Protein AF-A0A7R8ZSU5-F1 (afdb_monomer_lite)

Organism: NCBI:txid163714

pLDDT: mean 71.58, std 19.09, range [27.91, 94.88]

Structure (mmCIF, N/CA/C/O backbone):
data_AF-A0A7R8ZSU5-F1
#
_entry.id   AF-A0A7R8ZSU5-F1
#
loop_
_atom_site.group_PDB
_atom_site.id
_atom_site.type_symbol
_atom_site.label_atom_id
_atom_site.label_alt_id
_atom_site.label_comp_id
_atom_site.label_asym_id
_atom_site.label_entity_id
_atom_site.label_seq_id
_atom_site.pdbx_PDB_ins_code
_atom_site.Cartn_x
_atom_site.Cartn_y
_atom_site.Cartn_z
_atom_site.occupancy
_atom_site.B_iso_or_equiv
_atom_site.auth_seq_id
_atom_site.auth_comp_id
_atom_site.auth_asym_id
_atom_site.auth_atom_id
_atom_site.pdbx_PDB_model_num
ATOM 1 N N . LEU A 1 1 ? 19.447 -23.027 -0.595 1.00 42.56 1 LEU A N 1
ATOM 2 C CA . LEU A 1 1 ? 19.855 -22.633 -1.967 1.00 42.56 1 LEU A CA 1
ATOM 3 C C . LEU A 1 1 ? 18.886 -21.621 -2.595 1.00 42.56 1 LEU A C 1
ATOM 5 O O . LEU A 1 1 ? 19.342 -20.532 -2.909 1.00 42.56 1 LEU A O 1
ATOM 9 N N . GLN A 1 2 ? 17.568 -21.875 -2.669 1.00 50.25 2 GLN A N 1
ATOM 10 C CA . GLN A 1 2 ? 16.587 -20.904 -3.216 1.00 50.25 2 GLN A CA 1
ATOM 11 C C . GLN A 1 2 ? 16.604 -19.512 -2.539 1.00 50.25 2 GLN A C 1
ATOM 13 O O . GLN A 1 2 ? 16.663 -18.503 -3.231 1.00 50.25 2 GLN A O 1
ATOM 18 N N . PHE A 1 3 ? 16.647 -19.434 -1.203 1.00 47.41 3 PHE A N 1
ATOM 19 C CA . PHE A 1 3 ? 16.647 -18.152 -0.468 1.00 47.41 3 PHE A CA 1
ATOM 20 C C . PHE A 1 3 ? 17.894 -17.270 -0.688 1.00 47.41 3 PHE A C 1
ATOM 22 O O . PHE A 1 3 ? 17.800 -16.045 -0.611 1.00 47.41 3 PHE A O 1
ATOM 29 N N . MET A 1 4 ? 19.063 -17.869 -0.948 1.00 55.72 4 MET A N 1
ATOM 30 C CA . MET A 1 4 ? 20.303 -17.120 -1.209 1.00 55.72 4 MET A CA 1
ATOM 31 C C . MET A 1 4 ? 20.269 -16.460 -2.589 1.00 55.72 4 MET A C 1
ATOM 33 O O . MET A 1 4 ? 20.667 -15.305 -2.724 1.00 55.72 4 MET A O 1
ATOM 37 N N . ASN A 1 5 ? 19.707 -17.155 -3.579 1.00 62.06 5 ASN A N 1
ATOM 38 C CA . ASN A 1 5 ? 19.576 -16.633 -4.935 1.00 62.06 5 ASN A CA 1
ATOM 39 C C . ASN A 1 5 ? 18.619 -15.437 -4.992 1.00 62.06 5 ASN A C 1
ATOM 41 O O . ASN A 1 5 ? 18.916 -14.467 -5.676 1.00 62.06 5 ASN A O 1
ATOM 45 N N . VAL A 1 6 ? 17.530 -15.446 -4.213 1.00 65.19 6 VAL A N 1
ATOM 46 C CA . VAL A 1 6 ? 16.578 -14.321 -4.164 1.00 65.19 6 VAL A CA 1
ATOM 47 C C . VAL A 1 6 ? 17.216 -13.061 -3.571 1.00 65.19 6 VAL A C 1
ATOM 49 O O . VAL A 1 6 ? 17.040 -11.976 -4.113 1.00 65.19 6 VAL A O 1
ATOM 52 N N . LYS A 1 7 ? 17.999 -13.177 -2.488 1.00 63.47 7 LYS A N 1
ATOM 53 C CA . LYS A 1 7 ? 18.683 -12.014 -1.886 1.00 63.47 7 LYS A CA 1
ATOM 54 C C . LYS A 1 7 ? 19.730 -11.399 -2.820 1.00 63.47 7 LYS A C 1
ATOM 56 O O . LYS A 1 7 ? 19.840 -10.175 -2.870 1.00 63.47 7 LYS A O 1
ATOM 61 N N . LEU A 1 8 ? 20.479 -12.236 -3.542 1.00 69.12 8 LEU A N 1
ATOM 62 C CA . LEU A 1 8 ? 21.445 -11.789 -4.548 1.00 69.12 8 LEU A CA 1
ATOM 63 C C . LEU A 1 8 ? 20.734 -11.133 -5.734 1.00 69.12 8 LEU A C 1
ATOM 65 O O . LEU A 1 8 ? 21.085 -10.025 -6.114 1.00 69.12 8 LEU A O 1
ATOM 69 N N . LEU A 1 9 ? 19.669 -11.752 -6.239 1.00 70.62 9 LEU A N 1
ATOM 70 C CA . LEU A 1 9 ? 18.884 -11.209 -7.342 1.00 70.62 9 LEU A CA 1
ATOM 71 C C . LEU A 1 9 ? 18.245 -9.856 -6.985 1.00 70.62 9 LEU A C 1
ATOM 73 O O . LEU A 1 9 ? 18.315 -8.920 -7.771 1.00 70.62 9 LEU A O 1
ATOM 77 N N . LEU A 1 10 ? 17.710 -9.704 -5.768 1.00 67.25 10 LEU A N 1
ATOM 78 C CA . LEU A 1 10 ? 17.221 -8.410 -5.278 1.00 67.25 10 LEU A CA 1
ATOM 79 C C . LEU A 1 10 ? 18.334 -7.359 -5.206 1.00 67.25 10 LEU A C 1
ATOM 81 O O . LEU A 1 10 ? 18.078 -6.182 -5.425 1.00 67.25 10 LEU A O 1
ATOM 85 N N . ARG A 1 11 ? 19.574 -7.752 -4.888 1.00 71.75 11 ARG A N 1
ATOM 86 C CA . ARG A 1 11 ? 20.710 -6.820 -4.864 1.00 71.75 11 ARG A CA 1
ATOM 87 C C . ARG A 1 11 ? 21.030 -6.273 -6.252 1.00 71.75 11 ARG A C 1
ATOM 89 O O . ARG A 1 11 ? 21.322 -5.088 -6.333 1.00 71.75 11 ARG A O 1
ATOM 96 N N . GLU A 1 12 ? 20.921 -7.100 -7.282 1.00 73.62 12 GLU A N 1
ATOM 97 C CA . GLU A 1 12 ? 21.206 -6.706 -8.665 1.00 73.62 12 GLU A CA 1
ATOM 98 C C . GLU A 1 12 ? 20.047 -5.944 -9.324 1.00 73.62 12 GLU A C 1
ATOM 100 O O . GLU A 1 12 ? 20.288 -5.080 -10.154 1.00 73.62 12 GLU A O 1
ATOM 105 N N . ILE A 1 13 ? 18.790 -6.226 -8.957 1.00 75.31 13 ILE A N 1
ATOM 106 C CA . ILE A 1 13 ? 17.621 -5.607 -9.609 1.00 75.31 13 ILE A CA 1
ATOM 107 C C . ILE A 1 13 ? 17.287 -4.225 -9.037 1.00 75.31 13 ILE A C 1
ATOM 109 O O . ILE A 1 13 ? 16.878 -3.344 -9.789 1.00 75.31 13 ILE A O 1
ATOM 113 N N . CYS A 1 14 ? 17.456 -4.013 -7.725 1.00 68.81 14 CYS A N 1
ATOM 114 C CA . CYS A 1 14 ? 17.112 -2.741 -7.079 1.00 68.81 14 CYS A CA 1
ATOM 115 C C . CYS A 1 14 ? 17.765 -1.503 -7.734 1.00 68.81 14 CYS A C 1
ATOM 117 O O . CYS A 1 14 ? 17.034 -0.543 -7.963 1.00 68.81 14 CYS A O 1
ATOM 119 N N . PRO A 1 15 ? 19.062 -1.499 -8.107 1.00 74.81 15 PRO A N 1
ATOM 120 C CA . PRO A 1 15 ? 19.682 -0.359 -8.787 1.00 74.81 15 PRO A CA 1
ATOM 121 C C . PRO A 1 15 ? 18.920 0.098 -10.039 1.00 74.81 15 PRO A C 1
ATOM 123 O O . PRO A 1 15 ? 18.674 1.286 -10.200 1.00 74.81 15 PRO A O 1
ATOM 126 N N . PHE A 1 16 ? 18.438 -0.840 -10.859 1.00 73.19 16 PHE A N 1
ATOM 127 C CA . PHE A 1 16 ? 17.680 -0.539 -12.081 1.00 73.19 16 PHE A CA 1
ATOM 128 C C . PHE A 1 16 ? 16.278 0.032 -11.824 1.00 73.19 16 PHE A C 1
ATOM 130 O O . PHE A 1 16 ? 15.671 0.630 -12.710 1.00 73.19 16 PHE A O 1
ATOM 137 N N . ILE A 1 17 ? 15.729 -0.182 -10.627 1.00 70.19 17 ILE A N 1
ATOM 138 C CA . ILE A 1 17 ? 14.440 0.392 -10.214 1.00 70.19 17 ILE A CA 1
ATOM 139 C C . ILE A 1 17 ? 14.621 1.841 -9.742 1.00 70.19 17 ILE A C 1
ATOM 141 O O . ILE A 1 17 ? 13.719 2.666 -9.932 1.00 70.19 17 ILE A O 1
ATOM 145 N N . ASN A 1 18 ? 15.795 2.117 -9.172 1.00 63.66 18 ASN A N 1
ATOM 146 C CA . ASN A 1 18 ? 16.149 3.342 -8.465 1.00 63.66 18 ASN A CA 1
ATOM 147 C C . ASN A 1 18 ? 16.894 4.366 -9.336 1.00 63.66 18 ASN A C 1
ATOM 149 O O . ASN A 1 18 ? 16.990 5.532 -8.959 1.00 63.66 18 ASN A O 1
ATOM 153 N N . GLU A 1 19 ? 17.427 3.959 -10.493 1.00 63.47 19 GLU A N 1
ATOM 154 C CA . GLU A 1 19 ? 18.022 4.885 -11.458 1.00 63.47 19 GLU A CA 1
ATOM 155 C C . GLU A 1 19 ? 17.001 5.950 -11.901 1.00 63.47 19 GLU A C 1
ATOM 157 O O . GLU A 1 19 ? 15.834 5.655 -12.175 1.00 63.47 19 GLU A O 1
ATOM 162 N N . ASN A 1 20 ? 17.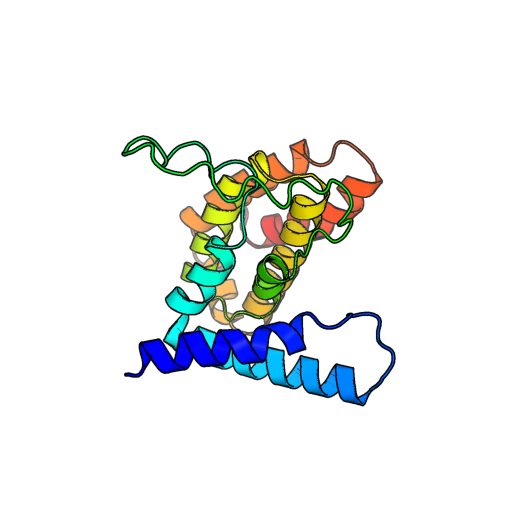461 7.210 -11.900 1.00 52.81 20 ASN A N 1
ATOM 163 C CA . ASN A 1 20 ? 16.676 8.447 -11.966 1.00 52.81 20 ASN A CA 1
ATOM 164 C C . ASN A 1 20 ? 15.377 8.339 -12.784 1.00 52.81 20 ASN A C 1
ATOM 166 O O . ASN A 1 20 ? 15.384 8.278 -14.010 1.00 52.81 20 ASN A O 1
ATOM 170 N N . ALA A 1 21 ? 14.236 8.471 -12.103 1.00 52.66 21 ALA A N 1
ATOM 171 C CA . ALA A 1 21 ? 12.907 8.495 -12.720 1.00 52.66 21 ALA A CA 1
ATOM 172 C C . ALA A 1 21 ? 12.694 9.618 -13.760 1.00 52.66 21 ALA A C 1
ATOM 174 O O . ALA A 1 21 ? 11.722 9.570 -14.510 1.00 52.66 21 ALA A O 1
ATOM 175 N N . ASN A 1 22 ? 13.587 10.612 -13.793 1.00 52.88 22 ASN A N 1
ATOM 176 C CA . ASN A 1 22 ? 13.557 11.751 -14.713 1.00 52.88 22 ASN A CA 1
ATOM 177 C C . ASN A 1 22 ? 14.422 11.546 -15.968 1.00 52.88 22 ASN A C 1
ATOM 179 O O . ASN A 1 22 ? 14.551 12.470 -16.773 1.00 52.88 22 ASN A O 1
ATOM 183 N N . ASP A 1 23 ? 15.039 10.374 -16.130 1.00 58.31 23 ASP A N 1
ATOM 184 C CA . ASP A 1 23 ? 15.855 10.087 -17.300 1.00 58.31 23 ASP A CA 1
ATOM 185 C C . ASP A 1 23 ? 14.946 9.889 -18.526 1.00 58.31 23 ASP A C 1
ATOM 187 O O . ASP A 1 23 ? 14.122 8.976 -18.584 1.00 58.31 23 ASP A O 1
ATOM 191 N N . THR A 1 24 ? 15.062 10.784 -19.512 1.00 61.44 24 THR A N 1
ATOM 192 C CA . THR A 1 24 ? 14.234 10.778 -20.738 1.00 61.44 24 THR A CA 1
ATOM 193 C C . THR A 1 24 ? 14.672 9.707 -21.737 1.00 61.44 24 THR A C 1
ATOM 195 O O . THR A 1 24 ? 14.087 9.585 -22.814 1.00 61.44 24 THR A O 1
ATOM 198 N N . ASN A 1 25 ? 15.689 8.913 -21.391 1.00 77.12 25 ASN A N 1
ATOM 199 C CA . ASN A 1 25 ? 16.169 7.825 -22.222 1.00 77.12 25 ASN A CA 1
ATOM 200 C C . ASN A 1 25 ? 15.142 6.669 -22.255 1.00 77.12 25 ASN A C 1
ATOM 202 O O . ASN A 1 25 ? 14.969 5.972 -21.249 1.00 77.12 25 ASN A O 1
ATOM 206 N N . PRO A 1 26 ? 14.510 6.388 -23.412 1.00 75.12 26 PRO A N 1
ATOM 207 C CA . PRO A 1 26 ? 13.472 5.362 -23.520 1.00 75.12 26 PRO A CA 1
ATOM 208 C C . PRO A 1 26 ? 13.983 3.954 -23.182 1.00 75.12 26 PRO A C 1
ATOM 210 O O . PRO A 1 26 ? 13.216 3.121 -22.696 1.00 75.12 26 PRO A O 1
ATOM 213 N N . HIS A 1 27 ? 15.276 3.682 -23.389 1.00 76.44 27 HIS A N 1
ATOM 214 C CA . HIS A 1 27 ? 15.887 2.401 -23.033 1.00 76.44 27 HIS A CA 1
ATOM 215 C C . HIS A 1 27 ? 15.959 2.215 -21.511 1.00 76.44 27 HIS A C 1
ATOM 217 O O . HIS A 1 27 ? 15.706 1.123 -21.002 1.00 76.44 27 HIS A O 1
ATOM 223 N N . MET A 1 28 ? 16.236 3.292 -20.771 1.00 72.12 28 MET A N 1
ATOM 224 C CA . MET A 1 28 ? 16.278 3.257 -19.308 1.00 72.12 28 MET A CA 1
ATOM 225 C C . MET A 1 28 ? 14.879 3.048 -18.719 1.00 72.12 28 MET A C 1
ATOM 227 O O . MET A 1 28 ? 14.687 2.235 -17.815 1.00 72.12 28 MET A O 1
ATOM 231 N N . THR A 1 29 ? 13.862 3.683 -19.312 1.00 73.25 29 THR A N 1
ATOM 232 C CA . THR A 1 29 ? 12.456 3.452 -18.948 1.00 73.25 29 THR A CA 1
ATOM 233 C C . THR A 1 29 ? 12.034 1.992 -19.161 1.00 73.25 29 THR A C 1
ATOM 235 O O . THR A 1 29 ? 11.326 1.422 -18.327 1.00 73.25 29 THR A O 1
ATOM 238 N N . GLN A 1 30 ? 12.482 1.356 -20.251 1.00 78.00 30 GLN A N 1
ATOM 239 C CA . GLN A 1 30 ? 12.201 -0.058 -20.524 1.00 78.00 30 GLN A CA 1
ATOM 240 C C . GLN A 1 30 ? 12.891 -0.996 -19.529 1.00 78.00 30 GLN A C 1
ATOM 242 O O . GLN A 1 30 ? 12.238 -1.906 -19.014 1.00 78.00 30 GLN A O 1
ATOM 247 N N . ILE A 1 31 ? 14.172 -0.759 -19.222 1.00 78.19 31 ILE A N 1
ATOM 248 C CA . ILE A 1 31 ? 14.909 -1.527 -18.206 1.00 78.19 31 ILE A CA 1
ATOM 249 C C . ILE A 1 31 ? 14.190 -1.441 -16.862 1.00 78.19 31 ILE A C 1
ATOM 251 O O . ILE A 1 31 ? 13.916 -2.474 -16.251 1.00 78.19 31 ILE A O 1
ATOM 255 N N . ARG A 1 32 ? 13.804 -0.232 -16.444 1.00 76.00 32 ARG A N 1
ATOM 256 C CA . ARG A 1 32 ? 13.067 -0.015 -15.198 1.00 76.00 32 ARG A CA 1
ATOM 257 C C . ARG A 1 32 ? 11.736 -0.766 -15.186 1.00 76.00 32 ARG A C 1
ATOM 259 O O . ARG A 1 32 ? 11.432 -1.457 -14.219 1.00 76.00 32 ARG A O 1
ATOM 266 N N . SER A 1 33 ? 10.971 -0.703 -16.279 1.00 76.56 33 SER A N 1
ATOM 267 C CA . SER A 1 33 ? 9.706 -1.442 -16.412 1.00 76.56 33 SER A CA 1
ATOM 268 C C . SER A 1 33 ? 9.902 -2.958 -16.279 1.00 76.56 33 SER A C 1
ATOM 270 O O . SER A 1 33 ? 9.135 -3.627 -15.582 1.00 76.56 33 SER A O 1
ATOM 272 N N . LEU A 1 34 ? 10.940 -3.512 -16.911 1.00 79.75 34 LEU A N 1
ATOM 273 C CA . LEU A 1 34 ? 11.270 -4.933 -16.805 1.00 79.75 34 LEU A CA 1
ATOM 274 C C . LEU A 1 34 ? 11.730 -5.300 -15.389 1.00 79.75 34 LEU A C 1
ATOM 276 O O . LEU A 1 34 ? 11.257 -6.295 -14.842 1.00 79.75 34 LEU A O 1
ATOM 280 N N . ALA A 1 35 ? 12.579 -4.481 -14.769 1.00 79.81 35 ALA A N 1
ATOM 281 C CA . ALA A 1 35 ? 13.038 -4.666 -13.395 1.00 79.81 35 ALA A CA 1
ATOM 282 C C . ALA A 1 35 ? 11.864 -4.672 -12.401 1.00 79.81 35 ALA A C 1
ATOM 284 O O . ALA A 1 35 ? 11.778 -5.574 -11.564 1.00 79.81 35 ALA A O 1
ATOM 285 N N . SER A 1 36 ? 10.904 -3.750 -12.549 1.00 77.44 36 SER A N 1
ATOM 286 C CA . SER A 1 36 ? 9.668 -3.736 -11.758 1.00 77.44 36 SER A CA 1
ATOM 287 C C . SER A 1 36 ? 8.843 -5.011 -11.951 1.00 77.44 36 SER A C 1
ATOM 289 O O . SER A 1 36 ? 8.376 -5.579 -10.967 1.00 77.44 36 SER A O 1
ATOM 291 N N . LYS A 1 37 ? 8.703 -5.516 -13.186 1.00 76.81 37 LYS A N 1
ATOM 292 C CA . LYS A 1 37 ? 7.987 -6.780 -13.455 1.00 76.81 37 LYS A CA 1
ATOM 293 C C . LYS A 1 37 ? 8.666 -7.981 -12.800 1.00 76.81 37 LYS A C 1
ATOM 295 O O . LYS A 1 37 ? 7.983 -8.840 -12.245 1.00 76.81 37 LYS A O 1
ATOM 300 N N . VAL A 1 38 ? 9.999 -8.043 -12.838 1.00 81.38 38 VAL A N 1
ATOM 301 C CA . VAL A 1 38 ? 10.748 -9.120 -12.176 1.00 81.38 38 VAL A CA 1
ATOM 302 C C . VAL A 1 38 ? 10.600 -9.018 -10.658 1.00 81.38 38 VAL A C 1
ATOM 304 O O . VAL A 1 38 ? 10.346 -10.034 -10.013 1.00 81.38 38 VAL A O 1
ATOM 307 N N . LEU A 1 39 ? 10.686 -7.815 -10.079 1.00 77.25 39 LEU A N 1
ATOM 308 C CA . LEU A 1 39 ? 10.471 -7.609 -8.644 1.00 77.25 39 LEU A CA 1
ATOM 309 C C . LEU A 1 39 ? 9.057 -8.025 -8.211 1.00 77.25 39 LEU A C 1
ATOM 311 O O . LEU A 1 39 ? 8.911 -8.746 -7.220 1.00 77.25 39 LEU A O 1
ATOM 315 N N . PHE A 1 40 ? 8.037 -7.641 -8.980 1.00 71.94 40 PHE A N 1
ATOM 316 C CA . PHE A 1 40 ? 6.653 -8.050 -8.753 1.00 71.94 40 PHE A CA 1
ATOM 317 C C . PHE A 1 40 ? 6.523 -9.580 -8.772 1.00 71.94 40 PHE A C 1
ATOM 319 O O . PHE A 1 40 ? 6.060 -10.177 -7.797 1.00 71.94 40 PHE A O 1
ATOM 326 N N . ALA A 1 41 ? 7.035 -10.240 -9.816 1.00 75.31 41 ALA A N 1
ATOM 327 C CA . ALA A 1 41 ? 6.990 -11.696 -9.937 1.00 75.31 41 ALA A CA 1
ATOM 328 C C . ALA A 1 41 ? 7.755 -12.420 -8.810 1.00 75.31 41 ALA A C 1
ATOM 330 O O . ALA A 1 41 ? 7.300 -13.448 -8.307 1.00 75.31 41 ALA A O 1
ATOM 331 N N . LEU A 1 42 ? 8.893 -11.878 -8.363 1.00 76.00 42 LEU A N 1
ATOM 332 C CA . LEU A 1 42 ? 9.642 -12.413 -7.220 1.00 76.00 42 LEU A CA 1
ATOM 333 C C . LEU A 1 42 ? 8.860 -12.278 -5.913 1.00 76.00 42 LEU A C 1
ATOM 335 O O . LEU A 1 42 ? 8.845 -13.199 -5.093 1.00 76.00 42 LEU A O 1
ATOM 339 N N . SER A 1 43 ? 8.193 -11.142 -5.713 1.00 72.50 43 SER A N 1
ATOM 340 C CA . SER A 1 43 ? 7.431 -10.887 -4.492 1.00 72.50 43 SER A CA 1
ATOM 341 C C . SER A 1 43 ? 6.217 -11.812 -4.335 1.00 72.50 43 SER A C 1
ATOM 343 O O . SER A 1 43 ? 5.845 -12.100 -3.199 1.00 72.50 43 SER A O 1
ATOM 345 N N . LEU A 1 44 ? 5.668 -12.380 -5.421 1.00 70.88 44 LEU A N 1
ATOM 346 C CA . LEU A 1 44 ? 4.603 -13.397 -5.360 1.00 70.88 44 LEU A CA 1
ATOM 347 C C . LEU A 1 44 ? 4.991 -14.574 -4.454 1.00 70.88 44 LEU A C 1
ATOM 349 O O . LEU A 1 44 ? 4.257 -14.910 -3.527 1.00 70.88 44 LEU A O 1
ATOM 353 N N . ASN A 1 45 ? 6.182 -15.138 -4.670 1.00 69.94 45 ASN A N 1
ATOM 354 C CA . ASN A 1 45 ? 6.643 -16.352 -3.987 1.00 69.94 45 ASN A CA 1
ATOM 355 C C . ASN A 1 45 ? 7.614 -16.072 -2.830 1.00 69.94 45 ASN A C 1
ATOM 357 O O . ASN A 1 45 ? 7.853 -16.937 -1.986 1.00 69.94 45 ASN A O 1
ATOM 361 N N . ASN A 1 46 ? 8.211 -14.876 -2.780 1.00 71.56 46 ASN A N 1
ATOM 362 C CA . ASN A 1 46 ? 9.267 -14.539 -1.823 1.00 71.56 46 ASN A CA 1
ATOM 363 C C . ASN A 1 46 ? 9.041 -13.201 -1.107 1.00 71.56 46 ASN A C 1
ATOM 365 O O . ASN A 1 46 ? 10.008 -12.523 -0.747 1.00 71.56 46 ASN A O 1
ATOM 369 N N . PHE A 1 47 ? 7.778 -12.853 -0.841 1.00 70.69 47 PHE A N 1
ATOM 370 C CA . PHE A 1 47 ? 7.390 -11.608 -0.175 1.00 70.69 47 PHE A CA 1
ATOM 371 C C . PHE A 1 47 ? 8.237 -11.290 1.058 1.00 70.69 47 PHE A C 1
ATOM 373 O O . PHE A 1 47 ? 8.795 -10.206 1.144 1.00 70.69 47 PHE A O 1
ATOM 380 N N . GLY A 1 48 ? 8.424 -12.249 1.973 1.00 65.25 48 GLY A N 1
ATOM 381 C CA . GLY A 1 48 ? 9.185 -12.019 3.205 1.00 65.25 48 GLY A CA 1
ATOM 382 C C . GLY A 1 48 ? 10.628 -11.553 2.971 1.00 65.25 48 GLY A C 1
ATOM 383 O O . GLY A 1 48 ? 11.135 -10.741 3.739 1.00 65.25 48 GLY A O 1
ATOM 384 N N . ALA A 1 49 ? 11.288 -12.004 1.899 1.00 64.12 49 ALA A N 1
ATOM 385 C CA . ALA A 1 49 ? 12.650 -11.582 1.568 1.00 64.12 49 ALA A CA 1
ATOM 386 C C . ALA A 1 49 ? 12.697 -10.156 0.996 1.00 64.12 49 ALA A C 1
ATOM 388 O O . ALA A 1 49 ? 13.607 -9.398 1.333 1.00 64.12 49 ALA A O 1
ATOM 389 N N . VAL A 1 50 ? 11.711 -9.790 0.170 1.00 62.16 50 VAL A N 1
ATOM 390 C CA . VAL A 1 50 ? 11.570 -8.435 -0.385 1.00 62.16 50 VAL A CA 1
ATOM 391 C C . VAL A 1 50 ? 11.158 -7.453 0.712 1.00 62.16 50 VAL A C 1
ATOM 393 O O . VAL A 1 50 ? 11.788 -6.416 0.894 1.00 62.16 50 VAL A O 1
ATOM 396 N N . PHE A 1 51 ? 10.169 -7.834 1.518 1.00 62.81 51 PHE A N 1
ATOM 397 C CA . PHE A 1 51 ? 9.659 -7.047 2.632 1.00 62.81 51 PHE A CA 1
ATOM 398 C C . PHE A 1 51 ? 10.723 -6.810 3.705 1.00 62.81 51 PHE A C 1
ATOM 400 O O . PHE A 1 51 ? 10.885 -5.683 4.156 1.00 62.81 51 PHE A O 1
ATOM 407 N N . SER A 1 52 ? 11.539 -7.821 4.032 1.00 68.06 52 SER A N 1
ATOM 408 C CA . SER A 1 52 ? 12.666 -7.657 4.965 1.00 68.06 52 SER A CA 1
ATOM 409 C C . SER A 1 52 ? 13.678 -6.609 4.491 1.00 68.06 52 SER A C 1
ATOM 411 O O . SER A 1 52 ? 14.323 -5.965 5.313 1.00 68.06 52 SER A O 1
ATOM 413 N N . ARG A 1 53 ? 13.843 -6.436 3.173 1.00 67.00 53 ARG A N 1
ATOM 414 C CA . ARG A 1 53 ? 14.740 -5.425 2.600 1.00 67.00 53 ARG A CA 1
ATOM 415 C C . ARG A 1 53 ? 14.147 -4.022 2.720 1.00 67.00 53 ARG A C 1
ATOM 417 O O . ARG A 1 53 ? 14.858 -3.115 3.132 1.00 67.00 53 ARG A O 1
ATOM 424 N N . ILE A 1 54 ? 12.845 -3.883 2.467 1.00 59.31 54 ILE A N 1
ATOM 425 C CA . ILE A 1 54 ? 12.093 -2.636 2.677 1.00 59.31 54 ILE A CA 1
ATOM 426 C C . ILE A 1 54 ? 12.113 -2.247 4.165 1.00 59.31 54 ILE A C 1
ATOM 428 O O . ILE A 1 54 ? 12.456 -1.120 4.508 1.00 59.31 54 ILE A O 1
ATOM 432 N N . GLN A 1 55 ? 11.845 -3.197 5.069 1.00 56.91 55 GLN A N 1
ATOM 433 C CA . GLN A 1 55 ? 11.922 -2.994 6.523 1.00 56.91 55 GLN A CA 1
ATOM 434 C C . GLN A 1 55 ? 13.337 -2.627 7.005 1.00 56.91 55 GLN A C 1
ATOM 436 O O . GLN A 1 55 ? 13.481 -1.923 8.007 1.00 56.91 55 GLN A O 1
ATOM 441 N N . ALA A 1 56 ? 14.379 -3.110 6.318 1.00 57.25 56 ALA A N 1
ATOM 442 C CA . ALA A 1 56 ? 15.778 -2.809 6.621 1.00 57.25 56 ALA A CA 1
ATOM 443 C C . ALA A 1 56 ? 16.245 -1.442 6.087 1.00 57.25 56 ALA A C 1
ATOM 445 O O . ALA A 1 56 ? 17.329 -0.993 6.478 1.00 57.25 56 ALA A O 1
ATOM 446 N N . SER A 1 57 ? 15.440 -0.762 5.258 1.00 49.03 57 SER A N 1
ATOM 447 C CA . SER A 1 57 ? 15.671 0.639 4.904 1.00 49.03 57 SER A CA 1
ATOM 448 C C . SER A 1 57 ? 15.679 1.479 6.180 1.00 49.03 57 SER A C 1
ATOM 450 O O . SER A 1 57 ? 14.702 1.535 6.929 1.00 49.03 57 SER A O 1
ATOM 452 N N . LYS A 1 58 ? 16.841 2.050 6.503 1.00 43.50 58 LYS A N 1
ATOM 453 C CA . LYS A 1 58 ? 17.160 2.582 7.834 1.00 43.50 58 LYS A CA 1
ATOM 454 C C . LYS A 1 58 ? 16.165 3.663 8.294 1.00 43.50 58 LYS A C 1
ATOM 456 O O . LYS A 1 58 ? 16.185 4.768 7.754 1.00 4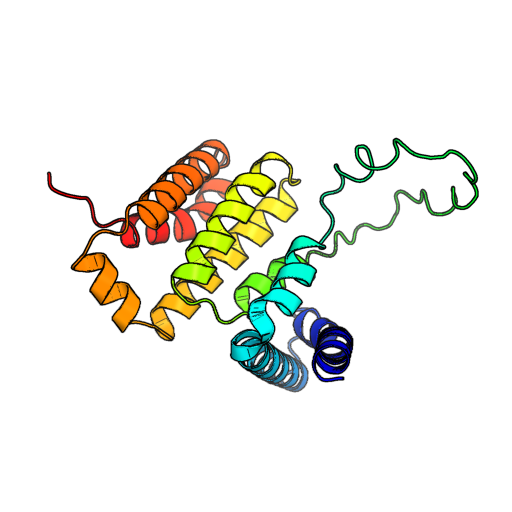3.50 58 LYS A O 1
ATOM 461 N N . PRO A 1 59 ? 15.464 3.483 9.428 1.00 42.12 59 PRO A N 1
ATOM 462 C CA . PRO A 1 59 ? 15.151 4.615 10.284 1.00 42.12 59 PRO A CA 1
ATOM 463 C C . PRO A 1 59 ? 16.463 5.101 10.916 1.00 42.12 59 PRO A C 1
ATOM 465 O O . PRO A 1 59 ? 17.119 4.365 11.657 1.00 42.12 59 PRO A O 1
ATOM 468 N N . VAL A 1 60 ? 16.837 6.360 10.683 1.00 43.50 60 VAL A N 1
ATOM 469 C CA . VAL A 1 60 ? 18.000 7.050 11.291 1.00 43.50 60 VAL A CA 1
ATOM 470 C C . VAL A 1 60 ? 17.869 7.210 12.828 1.00 43.50 60 VAL A C 1
ATOM 472 O O . VAL A 1 60 ? 18.549 8.015 13.446 1.00 43.50 60 VAL A O 1
ATOM 475 N N . ILE A 1 61 ? 17.026 6.419 13.499 1.00 41.75 61 ILE A N 1
ATOM 476 C CA . ILE A 1 61 ? 16.740 6.545 14.937 1.00 41.75 61 ILE A CA 1
ATOM 477 C C . ILE A 1 61 ? 16.973 5.238 15.721 1.00 41.75 61 ILE A C 1
ATOM 479 O O . ILE A 1 61 ? 17.133 5.283 16.935 1.00 41.75 61 ILE A O 1
ATOM 483 N N . VAL A 1 62 ? 17.132 4.071 15.080 1.00 34.19 62 VAL A N 1
ATOM 484 C CA . VAL A 1 62 ? 17.226 2.784 15.819 1.00 34.19 62 VAL A CA 1
ATOM 485 C C . VAL A 1 62 ? 18.569 2.070 15.630 1.00 34.19 62 VAL A C 1
ATOM 487 O O . VAL A 1 62 ? 18.664 0.851 15.656 1.00 34.19 62 VAL A O 1
ATOM 490 N N . LYS A 1 63 ? 19.652 2.845 15.500 1.00 35.19 63 LYS A N 1
ATOM 491 C CA . LYS A 1 63 ? 21.015 2.373 15.819 1.00 35.19 63 LYS A CA 1
ATOM 492 C C . LYS A 1 63 ? 21.313 2.433 17.330 1.00 35.19 63 LYS A C 1
ATOM 494 O O . LYS A 1 63 ? 22.378 2.002 17.748 1.00 35.19 63 LYS A O 1
ATOM 499 N N . ASN A 1 64 ? 20.386 2.965 18.137 1.00 38.22 64 ASN A N 1
ATOM 500 C CA . ASN A 1 64 ? 20.639 3.340 19.532 1.00 38.22 64 ASN A CA 1
ATOM 501 C C . ASN A 1 64 ? 20.063 2.378 20.591 1.00 38.22 64 ASN A C 1
ATOM 503 O O . ASN A 1 64 ? 20.365 2.541 21.765 1.00 38.22 64 ASN A O 1
ATOM 507 N N . LEU A 1 65 ? 19.259 1.370 20.216 1.00 32.72 65 LEU A N 1
ATOM 508 C CA . LEU A 1 65 ? 18.602 0.492 21.205 1.00 32.72 65 LEU A CA 1
ATOM 509 C C . LEU A 1 65 ? 19.081 -0.972 21.204 1.00 32.72 65 LEU A C 1
ATOM 511 O O . LEU A 1 65 ? 18.805 -1.696 22.150 1.00 32.72 65 LEU A O 1
ATOM 515 N N . ILE A 1 66 ? 19.856 -1.407 20.204 1.00 32.38 66 ILE A N 1
ATOM 516 C CA . ILE A 1 66 ? 20.405 -2.782 20.122 1.00 32.38 66 ILE A CA 1
ATOM 517 C C . ILE A 1 66 ? 21.944 -2.766 20.278 1.00 32.38 66 ILE A C 1
ATOM 519 O O . ILE A 1 66 ? 22.654 -3.644 19.811 1.00 32.38 66 ILE A O 1
A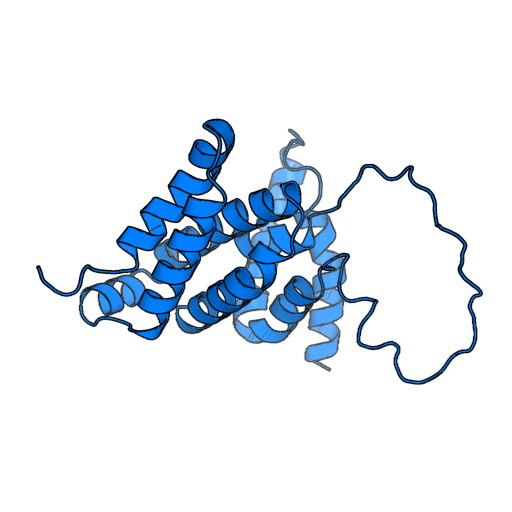TOM 523 N N . CYS A 1 67 ? 22.482 -1.745 20.955 1.00 37.59 67 CYS A N 1
ATOM 524 C CA . CYS A 1 67 ? 23.902 -1.630 21.323 1.00 37.59 67 CYS A CA 1
ATOM 525 C C . CYS A 1 67 ? 24.127 -1.816 22.836 1.00 37.59 67 CYS A C 1
ATOM 527 O O . CYS A 1 67 ? 25.099 -1.304 23.383 1.00 37.59 67 CYS A O 1
ATOM 529 N N . GLN A 1 68 ? 23.242 -2.535 23.536 1.00 35.56 68 GLN A N 1
ATOM 530 C CA . GLN A 1 68 ? 23.419 -2.801 24.970 1.00 35.56 68 GLN A CA 1
ATOM 531 C C . GLN A 1 68 ? 24.360 -3.968 25.298 1.00 35.56 68 GLN A C 1
ATOM 533 O O . GLN A 1 68 ? 24.617 -4.202 26.474 1.00 35.56 68 GLN A O 1
ATOM 538 N N . LEU A 1 69 ? 24.941 -4.671 24.319 1.00 33.47 69 LEU A N 1
ATOM 539 C CA . LEU A 1 69 ? 25.912 -5.730 24.609 1.00 33.47 69 LEU A CA 1
ATOM 540 C C . LEU A 1 69 ? 27.163 -5.643 23.728 1.00 33.47 69 LEU A C 1
ATOM 542 O O . LEU A 1 69 ? 27.325 -6.351 22.742 1.00 33.47 69 LEU A O 1
ATOM 546 N N . HIS A 1 70 ? 28.066 -4.800 24.220 1.00 32.78 70 HIS A N 1
ATOM 547 C CA . HIS A 1 70 ? 29.523 -4.932 24.236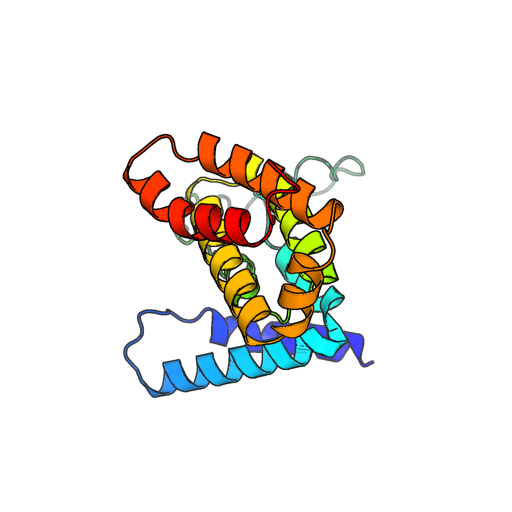 1.00 32.78 70 HIS A CA 1
ATOM 548 C C . HIS A 1 70 ? 30.313 -3.846 23.477 1.00 32.78 70 HIS A C 1
ATOM 550 O O . HIS A 1 70 ? 30.040 -3.572 22.308 1.00 32.78 70 HIS A O 1
ATOM 556 N N . PRO A 1 71 ? 31.307 -3.219 24.144 1.00 43.31 71 PRO A N 1
ATOM 557 C CA . PRO A 1 71 ? 31.879 -1.934 23.782 1.00 43.31 71 PRO A CA 1
ATOM 558 C C . PRO A 1 71 ? 33.321 -2.114 23.315 1.00 43.31 71 PRO A C 1
ATOM 560 O O . PRO A 1 71 ? 34.251 -1.981 24.102 1.00 43.31 71 PRO A O 1
ATOM 563 N N . VAL A 1 72 ? 33.541 -2.426 22.044 1.00 29.06 72 VAL A N 1
ATOM 564 C CA . VAL A 1 72 ? 34.894 -2.433 21.482 1.00 29.06 72 VAL A CA 1
ATOM 565 C C . VAL A 1 72 ? 34.775 -1.953 20.035 1.00 29.06 72 VAL A C 1
ATOM 567 O O . VAL A 1 72 ? 34.274 -2.679 19.187 1.00 29.06 72 VAL A O 1
ATOM 570 N N . LEU A 1 73 ? 35.271 -0.732 19.776 1.00 28.69 73 LEU A N 1
ATOM 571 C CA . LEU A 1 73 ? 35.637 -0.169 18.458 1.00 28.69 73 LEU A CA 1
ATOM 572 C C . LEU A 1 73 ? 34.498 0.538 17.689 1.00 28.69 73 LEU A C 1
ATOM 574 O O . LEU A 1 73 ? 34.069 0.090 16.636 1.00 28.69 73 LEU A O 1
ATOM 578 N N . ASN A 1 74 ? 34.054 1.747 18.038 1.00 33.16 74 ASN A N 1
ATOM 579 C CA . ASN A 1 74 ? 34.888 2.949 18.195 1.00 33.16 74 ASN A CA 1
ATOM 580 C C . ASN A 1 74 ? 36.071 3.092 17.213 1.00 33.16 74 ASN A C 1
ATOM 582 O O . ASN A 1 74 ? 36.990 3.858 17.476 1.00 33.16 74 ASN A O 1
ATOM 586 N N . ARG A 1 75 ? 36.087 2.377 16.078 1.00 31.80 75 ARG A N 1
ATOM 587 C CA . ARG A 1 75 ? 37.148 2.554 15.069 1.00 31.80 75 ARG A CA 1
ATOM 588 C C . ARG A 1 75 ? 36.699 2.832 13.652 1.00 31.80 75 ARG A C 1
ATOM 590 O O . ARG A 1 75 ? 37.561 2.940 12.801 1.00 31.80 75 ARG A O 1
ATOM 597 N N . LEU A 1 76 ? 35.416 3.048 13.394 1.00 27.91 76 LEU A N 1
ATOM 598 C CA . LEU A 1 76 ? 35.010 3.699 12.146 1.00 27.91 76 LEU A CA 1
ATOM 599 C C . LEU A 1 76 ? 34.083 4.865 12.473 1.00 27.91 76 LEU A C 1
ATOM 601 O O . LEU A 1 76 ? 32.914 4.927 12.112 1.00 27.91 76 LEU A O 1
ATOM 605 N N . GLN A 1 77 ? 34.690 5.779 13.227 1.00 35.12 77 GLN A N 1
ATOM 606 C CA . GLN A 1 77 ? 34.343 7.186 13.401 1.00 35.12 77 GLN A CA 1
ATOM 607 C C . GLN A 1 77 ? 34.738 8.015 12.153 1.00 35.12 77 GLN A C 1
ATOM 609 O O . GLN A 1 77 ? 34.830 9.233 12.203 1.00 35.12 77 GLN A O 1
ATOM 614 N N . GLU A 1 78 ? 34.947 7.347 11.022 1.00 33.72 78 GLU A N 1
ATOM 615 C CA . GLU A 1 78 ? 35.194 7.897 9.693 1.00 33.72 78 GLU A CA 1
ATOM 616 C C . GLU A 1 78 ? 34.044 7.332 8.850 1.00 33.72 78 GLU A C 1
ATOM 618 O O . GLU A 1 78 ? 34.036 6.148 8.535 1.00 33.72 78 GLU A O 1
ATOM 623 N N . LEU A 1 79 ? 32.875 7.964 8.803 1.00 28.39 79 LEU A N 1
ATOM 624 C CA . LEU A 1 79 ? 32.464 8.886 7.743 1.00 28.39 79 LEU A CA 1
ATOM 625 C C . LEU A 1 79 ? 31.325 9.772 8.291 1.00 28.39 79 LEU A C 1
ATOM 627 O O . LEU A 1 79 ? 30.209 9.795 7.776 1.00 28.39 79 LEU A O 1
ATOM 631 N N . SER A 1 80 ? 31.601 10.469 9.396 1.00 33.09 80 SER A N 1
ATOM 632 C CA . SER A 1 80 ? 30.850 11.661 9.813 1.00 33.09 80 SER A CA 1
ATOM 633 C C . SER A 1 80 ? 31.193 12.823 8.881 1.00 33.09 80 SER A C 1
ATOM 635 O O . SER A 1 80 ? 31.803 13.803 9.302 1.00 33.09 80 SER A O 1
ATOM 637 N N . ASP A 1 81 ? 30.819 12.693 7.612 1.00 34.31 81 ASP A N 1
ATOM 638 C CA . ASP A 1 81 ? 30.799 13.810 6.682 1.00 34.31 81 ASP A CA 1
ATOM 639 C C . ASP A 1 81 ? 29.346 14.307 6.581 1.00 34.31 81 ASP A C 1
ATOM 641 O O . ASP A 1 81 ? 28.459 13.535 6.207 1.00 34.31 81 ASP A O 1
ATOM 645 N N . PRO A 1 82 ? 29.038 15.558 6.959 1.00 38.97 82 PRO A N 1
ATOM 646 C CA . PRO A 1 82 ? 27.705 16.131 6.789 1.00 38.97 82 PRO A CA 1
ATOM 647 C C . PRO A 1 82 ? 27.400 16.507 5.323 1.00 38.97 82 PRO A C 1
ATOM 649 O O . PRO A 1 82 ? 26.470 17.274 5.086 1.00 38.97 82 PRO A O 1
ATOM 652 N N . SER A 1 83 ? 28.160 15.992 4.347 1.00 36.34 83 SER A N 1
ATOM 653 C CA . SER A 1 83 ? 28.132 16.411 2.940 1.00 36.34 83 SER A CA 1
ATOM 654 C C . SER A 1 83 ? 27.603 15.382 1.927 1.00 36.34 83 SER A C 1
ATOM 656 O O . SER A 1 83 ? 27.826 15.551 0.733 1.00 36.34 83 SER A O 1
ATOM 658 N N . GLU A 1 84 ? 26.800 14.391 2.331 1.00 36.66 84 GLU A N 1
ATOM 659 C CA . GLU A 1 84 ? 25.959 13.660 1.364 1.00 36.66 84 GLU A CA 1
ATOM 660 C C . GLU A 1 84 ? 24.479 14.042 1.498 1.00 36.66 84 GLU A C 1
ATOM 662 O O . GLU A 1 84 ? 23.670 13.373 2.146 1.00 36.66 84 GLU A O 1
ATOM 667 N N . GLU A 1 85 ? 24.109 15.129 0.813 1.00 38.66 85 GLU A N 1
ATOM 668 C CA . GLU A 1 85 ? 22.738 15.405 0.369 1.00 38.66 85 GLU A CA 1
ATOM 669 C C . GLU A 1 85 ? 22.287 14.394 -0.707 1.00 38.66 85 GLU A C 1
ATOM 671 O O . GLU A 1 85 ? 21.917 14.746 -1.824 1.00 38.66 85 GLU A O 1
ATOM 676 N N . SER A 1 86 ? 22.271 13.108 -0.372 1.00 41.38 86 SER A N 1
ATOM 677 C CA . SER A 1 86 ? 21.436 12.142 -1.081 1.00 41.38 86 SER A CA 1
ATOM 678 C C . SER A 1 86 ? 20.795 11.229 -0.043 1.00 41.38 86 SER A C 1
ATOM 680 O O . SER A 1 86 ? 21.311 10.191 0.356 1.00 41.38 86 SER A O 1
ATOM 682 N N . SER A 1 87 ? 19.663 11.671 0.511 1.00 50.88 87 SER A N 1
ATOM 683 C CA . SER A 1 87 ? 18.827 10.748 1.279 1.00 50.88 87 SER A CA 1
ATOM 684 C C . SER A 1 87 ? 18.210 9.781 0.276 1.00 50.88 87 SER A C 1
ATOM 686 O O . SER A 1 87 ? 17.162 10.066 -0.292 1.00 50.88 87 SER A O 1
ATOM 688 N N . ASP A 1 88 ? 18.917 8.693 -0.005 1.00 61.41 88 ASP A N 1
ATOM 689 C CA . ASP A 1 88 ? 18.467 7.658 -0.919 1.00 61.41 88 ASP A CA 1
ATOM 690 C C . ASP A 1 88 ? 17.220 6.968 -0.337 1.00 61.41 88 ASP A C 1
ATOM 692 O O . ASP A 1 88 ? 17.293 6.245 0.661 1.00 61.41 88 ASP A O 1
ATOM 696 N N . PHE A 1 89 ? 16.051 7.257 -0.917 1.00 66.25 89 PHE A N 1
ATOM 697 C CA . PHE A 1 89 ? 14.762 6.673 -0.521 1.00 66.25 89 PHE A CA 1
ATOM 698 C C . PHE A 1 89 ? 14.376 5.459 -1.372 1.00 66.25 89 PHE A C 1
ATOM 700 O O . PHE A 1 89 ? 13.277 4.929 -1.214 1.00 66.25 89 PHE A O 1
ATOM 707 N N . SER A 1 90 ? 15.294 5.003 -2.224 1.00 64.50 90 SER A N 1
ATOM 708 C CA . SER A 1 90 ? 15.208 3.819 -3.077 1.00 64.50 90 SER A CA 1
ATOM 709 C C . SER A 1 90 ? 14.453 2.638 -2.472 1.00 64.50 90 SER A C 1
ATOM 711 O O . SER A 1 90 ? 13.511 2.115 -3.058 1.00 64.50 90 SER A O 1
ATOM 713 N N . ASP A 1 91 ? 14.837 2.213 -1.266 1.00 67.06 91 ASP A N 1
ATOM 714 C CA . ASP A 1 91 ? 14.233 1.036 -0.638 1.00 67.06 91 ASP A CA 1
ATOM 715 C C . ASP A 1 91 ? 12.765 1.267 -0.221 1.00 67.06 91 ASP A C 1
ATOM 717 O O . ASP A 1 91 ? 11.994 0.309 -0.171 1.00 67.06 91 ASP A O 1
ATOM 721 N N . ILE A 1 92 ? 12.366 2.514 0.071 1.00 70.19 92 ILE A N 1
ATOM 722 C CA . ILE A 1 92 ? 10.964 2.875 0.349 1.00 70.19 92 ILE A CA 1
ATOM 723 C C . ILE A 1 92 ? 10.159 2.817 -0.952 1.00 70.19 92 ILE A C 1
ATOM 725 O O . ILE A 1 92 ? 9.055 2.275 -0.963 1.00 70.19 92 ILE A O 1
ATOM 729 N N . GLU A 1 93 ? 10.724 3.306 -2.059 1.00 72.81 93 GLU A N 1
ATOM 730 C CA . GLU A 1 93 ? 10.060 3.289 -3.367 1.00 72.81 93 GLU A CA 1
ATOM 731 C C . GLU A 1 93 ? 9.800 1.867 -3.884 1.00 72.81 93 GLU A C 1
ATOM 733 O O . GLU A 1 93 ? 8.860 1.665 -4.651 1.00 72.81 93 GLU A O 1
ATOM 738 N N . LEU A 1 94 ? 10.534 0.850 -3.413 1.00 71.88 94 LEU A N 1
ATOM 739 C CA . LEU A 1 94 ? 10.247 -0.556 -3.737 1.00 71.88 94 LEU A CA 1
ATOM 740 C C . LEU A 1 94 ? 8.818 -0.979 -3.358 1.00 71.88 94 LEU A C 1
ATOM 742 O O . LEU A 1 94 ? 8.272 -1.877 -4.001 1.00 71.88 94 LEU A O 1
ATOM 746 N N . ILE A 1 95 ? 8.194 -0.327 -2.366 1.00 73.94 95 ILE A N 1
ATOM 747 C CA . ILE A 1 95 ? 6.803 -0.586 -1.956 1.00 73.94 95 ILE A CA 1
ATOM 748 C C . ILE A 1 95 ? 5.839 -0.453 -3.145 1.00 73.94 95 ILE A C 1
ATOM 750 O O . ILE A 1 95 ? 4.903 -1.238 -3.265 1.00 73.94 95 ILE A O 1
ATOM 754 N N . GLN A 1 96 ? 6.094 0.471 -4.076 1.00 78.94 96 GLN A N 1
ATOM 755 C CA . GLN A 1 96 ? 5.219 0.682 -5.235 1.00 78.94 96 GLN A CA 1
ATOM 756 C C . GLN A 1 96 ? 5.355 -0.405 -6.319 1.00 78.94 96 GLN A C 1
ATOM 758 O O . GLN A 1 96 ? 4.658 -0.353 -7.328 1.00 78.94 96 GLN A O 1
ATOM 763 N N . HIS A 1 97 ? 6.286 -1.352 -6.167 1.00 67.56 97 HIS A N 1
ATOM 764 C CA . HIS A 1 97 ? 6.616 -2.361 -7.181 1.00 67.56 97 HIS A CA 1
ATOM 765 C C . HIS A 1 97 ? 6.412 -3.802 -6.707 1.00 67.56 97 HIS A C 1
ATOM 767 O O . HIS A 1 97 ? 6.581 -4.740 -7.489 1.00 67.56 97 HIS A O 1
ATOM 773 N N . ILE A 1 98 ? 6.078 -3.996 -5.433 1.00 71.75 98 ILE A N 1
ATOM 774 C CA . ILE A 1 98 ? 5.803 -5.319 -4.880 1.00 71.75 98 ILE A CA 1
ATOM 775 C C . ILE A 1 98 ? 4.357 -5.731 -5.144 1.00 71.75 98 ILE A C 1
ATOM 777 O O . ILE A 1 98 ? 3.447 -4.909 -5.164 1.00 71.75 98 ILE A O 1
ATOM 781 N N . ASN A 1 99 ? 4.154 -7.031 -5.326 1.00 74.06 99 ASN A N 1
ATOM 782 C CA . ASN A 1 99 ? 2.841 -7.643 -5.311 1.00 74.06 99 ASN A CA 1
ATOM 783 C C . ASN A 1 99 ? 2.349 -7.745 -3.862 1.00 74.06 99 ASN A C 1
ATOM 785 O O . ASN A 1 99 ? 3.010 -8.337 -2.993 1.00 74.06 99 ASN A O 1
ATOM 789 N N . VAL A 1 100 ? 1.175 -7.176 -3.631 1.00 76.69 100 VAL A N 1
ATOM 790 C CA . VAL A 1 100 ? 0.533 -7.070 -2.331 1.00 76.69 100 VAL A CA 1
ATOM 791 C C . VAL A 1 100 ? -0.875 -7.633 -2.493 1.00 76.69 100 VAL A C 1
ATOM 793 O O . VAL A 1 100 ? -1.633 -7.055 -3.251 1.00 76.69 100 VAL A O 1
ATOM 796 N N . ASP A 1 101 ? -1.181 -8.752 -1.832 1.00 80.06 101 ASP A N 1
ATOM 797 C CA . ASP A 1 101 ? -2.542 -9.250 -1.570 1.00 80.06 101 ASP A CA 1
ATOM 798 C C . ASP A 1 101 ? -3.107 -8.564 -0.311 1.00 80.06 101 ASP A C 1
ATOM 800 O O . ASP A 1 101 ? -2.368 -7.867 0.397 1.00 80.06 101 ASP A O 1
ATOM 804 N N . ILE A 1 102 ? -4.376 -8.783 0.030 1.00 87.44 102 ILE A N 1
ATOM 805 C CA . ILE A 1 102 ? -5.007 -8.131 1.187 1.00 87.44 102 ILE A CA 1
ATOM 806 C C . ILE A 1 102 ? -4.243 -8.337 2.509 1.00 87.44 102 ILE A C 1
ATOM 808 O O . ILE A 1 102 ? -4.050 -7.399 3.287 1.00 87.44 102 ILE A O 1
ATOM 812 N N . ASN A 1 103 ? -3.720 -9.539 2.763 1.00 85.56 103 ASN A N 1
ATOM 813 C CA . ASN A 1 103 ? -2.987 -9.832 3.999 1.00 85.56 103 ASN A CA 1
ATOM 814 C C . ASN A 1 103 ? -1.635 -9.105 4.036 1.00 85.56 103 ASN A C 1
ATOM 816 O O . ASN A 1 103 ? -1.165 -8.669 5.093 1.00 85.56 103 ASN A O 1
ATOM 820 N N . ARG A 1 104 ? -0.975 -8.985 2.883 1.00 84.25 104 ARG A N 1
ATOM 821 C CA . ARG A 1 104 ? 0.265 -8.217 2.723 1.00 84.25 104 ARG A CA 1
ATOM 822 C C . ARG A 1 104 ? -0.002 -6.719 2.827 1.00 84.25 104 ARG A C 1
ATOM 824 O O . ARG A 1 104 ? 0.845 -6.018 3.381 1.00 84.25 104 ARG A O 1
ATOM 831 N N . LEU A 1 105 ? -1.158 -6.246 2.360 1.00 83.44 105 LEU A N 1
ATOM 832 C CA . LEU A 1 105 ? -1.559 -4.841 2.432 1.00 83.44 105 LEU A CA 1
ATOM 833 C C . LEU A 1 105 ? -1.743 -4.411 3.884 1.00 83.44 105 LEU A C 1
ATOM 835 O O . LEU A 1 105 ? -1.139 -3.433 4.321 1.00 83.44 105 LEU A O 1
ATOM 839 N N . ILE A 1 106 ? -2.473 -5.210 4.662 1.00 85.94 106 ILE A N 1
ATOM 840 C CA . ILE A 1 106 ? -2.662 -4.998 6.102 1.00 85.94 106 ILE A CA 1
ATOM 841 C C . ILE A 1 106 ? -1.311 -4.973 6.836 1.00 85.94 106 ILE A C 1
ATOM 843 O O . ILE A 1 106 ? -1.053 -4.089 7.656 1.00 85.94 106 ILE A O 1
ATOM 847 N N . LYS A 1 107 ? -0.396 -5.901 6.522 1.00 82.75 107 LYS A N 1
ATOM 8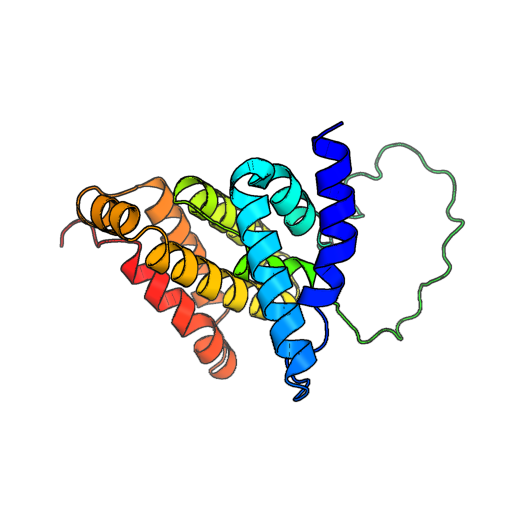48 C CA . LYS A 1 107 ? 0.962 -5.907 7.104 1.00 82.75 107 LYS A CA 1
ATOM 849 C C . LYS A 1 107 ? 1.757 -4.653 6.741 1.00 82.75 107 LYS A C 1
ATOM 851 O O . LYS A 1 107 ? 2.428 -4.083 7.600 1.00 82.75 107 LYS A O 1
ATOM 856 N N . LEU A 1 108 ? 1.683 -4.226 5.483 1.00 80.94 108 LEU A N 1
ATOM 857 C CA . LEU A 1 108 ? 2.351 -3.026 4.989 1.00 80.94 108 LEU A CA 1
ATOM 858 C C . LEU A 1 108 ? 1.809 -1.760 5.673 1.00 80.94 108 LEU A C 1
ATOM 860 O O . LEU A 1 108 ? 2.595 -0.895 6.068 1.00 80.94 108 LEU A O 1
ATOM 864 N N . PHE A 1 109 ? 0.492 -1.667 5.861 1.00 88.12 109 PHE A N 1
ATOM 865 C CA . PHE A 1 109 ? -0.144 -0.561 6.575 1.00 88.12 109 PHE A CA 1
ATOM 866 C C . PHE A 1 109 ? 0.275 -0.520 8.044 1.00 88.12 109 PHE A C 1
ATOM 868 O O . PHE A 1 109 ? 0.724 0.526 8.506 1.00 88.12 109 PHE A O 1
ATOM 875 N N . ASN A 1 110 ? 0.238 -1.653 8.749 1.00 85.00 110 ASN A N 1
ATOM 876 C CA . ASN A 1 110 ? 0.693 -1.745 10.139 1.00 85.00 110 ASN A CA 1
ATOM 877 C C . ASN A 1 110 ? 2.151 -1.291 10.316 1.00 85.00 110 ASN A C 1
ATOM 879 O O . ASN A 1 110 ? 2.461 -0.497 11.207 1.00 85.00 110 ASN A O 1
ATOM 883 N N . GLU A 1 111 ? 3.059 -1.740 9.447 1.00 78.88 111 GLU A N 1
ATOM 884 C CA . GLU A 1 111 ? 4.451 -1.275 9.483 1.00 78.88 111 GLU A CA 1
ATOM 885 C C . GLU A 1 111 ? 4.565 0.224 9.189 1.00 78.88 111 GLU A C 1
ATOM 887 O O . GLU A 1 111 ? 5.310 0.942 9.859 1.00 78.88 111 GLU A O 1
ATOM 892 N N . SER A 1 112 ? 3.779 0.732 8.242 1.00 81.06 112 SER A N 1
ATOM 893 C CA . SER A 1 112 ? 3.772 2.157 7.903 1.00 81.06 112 SER A CA 1
ATOM 894 C C . SER A 1 112 ? 3.277 3.026 9.058 1.00 81.06 112 SER A C 1
ATOM 896 O O . SER A 1 112 ? 3.912 4.034 9.368 1.00 81.06 112 SER A O 1
ATOM 898 N N . ILE A 1 113 ? 2.218 2.609 9.757 1.00 86.00 113 ILE A N 1
ATOM 899 C CA . ILE A 1 113 ? 1.698 3.260 10.972 1.00 86.00 113 ILE A CA 1
ATOM 900 C C . ILE A 1 113 ? 2.797 3.367 12.035 1.00 86.00 113 ILE A C 1
ATOM 902 O O . ILE A 1 113 ? 3.008 4.436 12.618 1.00 86.00 113 ILE A O 1
ATOM 906 N N . ASN A 1 114 ? 3.544 2.279 12.247 1.00 82.12 114 ASN A N 1
ATOM 907 C CA . ASN A 1 114 ? 4.633 2.231 13.223 1.00 82.12 114 ASN A CA 1
ATOM 908 C C . ASN A 1 114 ? 5.819 3.130 12.834 1.00 82.12 114 ASN A C 1
ATOM 910 O O . ASN A 1 114 ? 6.485 3.689 13.708 1.00 82.12 114 ASN A O 1
ATOM 914 N N . LYS A 1 115 ? 6.100 3.288 11.534 1.00 75.62 115 LYS A N 1
ATOM 915 C CA . LYS A 1 115 ? 7.269 4.036 11.041 1.00 75.62 115 LYS A CA 1
ATOM 916 C C . LYS A 1 115 ? 7.002 5.518 10.805 1.00 75.62 115 LYS A C 1
ATOM 918 O O . LYS A 1 115 ? 7.891 6.318 11.107 1.00 75.62 115 LYS A O 1
ATOM 923 N N . LEU A 1 116 ? 5.816 5.902 10.325 1.00 76.75 116 LEU A N 1
ATOM 924 C CA . LEU A 1 116 ? 5.484 7.275 9.905 1.00 76.75 116 LEU A CA 1
ATOM 925 C C . LEU A 1 116 ? 5.756 8.325 10.988 1.00 76.75 116 LEU A C 1
ATOM 927 O O . LEU A 1 116 ? 6.223 9.417 10.675 1.00 76.75 116 LEU A O 1
ATOM 931 N N . LYS A 1 117 ? 5.552 7.978 12.263 1.00 73.81 117 LYS A N 1
ATOM 932 C CA . LYS A 1 117 ? 5.811 8.878 13.403 1.00 73.81 117 LYS A CA 1
ATOM 933 C C . LYS A 1 117 ? 7.303 9.143 13.657 1.00 73.81 117 LYS A C 1
ATOM 935 O O . LYS A 1 117 ? 7.644 10.119 14.313 1.00 73.81 117 LYS A O 1
ATOM 940 N N . SER A 1 118 ? 8.188 8.273 13.166 1.00 73.12 118 SER A N 1
ATOM 941 C CA . SER A 1 118 ? 9.643 8.327 13.395 1.00 73.12 118 SER A CA 1
ATOM 942 C C . SER A 1 118 ? 10.448 8.804 12.182 1.00 73.12 118 SER A C 1
ATOM 944 O O . SER A 1 118 ? 11.640 9.098 12.297 1.00 73.12 118 SER A O 1
ATOM 946 N N . LEU A 1 119 ? 9.823 8.848 11.006 1.00 71.44 119 LEU A N 1
ATOM 947 C CA . LEU A 1 119 ? 10.483 9.215 9.763 1.00 71.44 119 LEU A CA 1
ATOM 948 C C . LEU A 1 119 ? 10.643 10.734 9.641 1.00 71.44 119 LEU A C 1
ATOM 950 O O . LEU A 1 119 ? 9.842 11.527 10.132 1.00 71.44 119 LEU A O 1
ATOM 954 N N . ARG A 1 120 ? 11.703 11.153 8.943 1.00 75.88 120 ARG A N 1
ATOM 955 C CA . ARG A 1 120 ? 11.863 12.557 8.548 1.00 75.88 120 ARG A CA 1
ATOM 956 C C . ARG A 1 120 ? 10.830 12.904 7.482 1.00 75.88 120 ARG A C 1
ATOM 958 O O . ARG A 1 120 ? 10.479 12.069 6.655 1.00 75.88 120 ARG A O 1
ATOM 965 N N . LYS A 1 121 ? 10.438 14.176 7.430 1.00 76.31 121 LYS A N 1
ATOM 966 C CA . LYS A 1 121 ? 9.391 14.700 6.540 1.00 76.31 121 LYS A CA 1
ATOM 967 C C . LYS A 1 121 ? 9.477 14.208 5.088 1.00 76.31 121 LYS A C 1
ATOM 969 O O . LYS A 1 121 ? 8.465 13.788 4.541 1.00 76.31 121 LYS A O 1
ATOM 974 N N . GLN A 1 122 ? 10.662 14.249 4.473 1.00 76.31 122 GLN A N 1
ATOM 975 C CA . GLN A 1 122 ? 10.832 13.815 3.082 1.00 76.31 122 GLN A CA 1
ATOM 976 C C . GLN A 1 122 ? 10.623 12.302 2.912 1.00 76.31 122 GLN A C 1
ATOM 978 O O . GLN A 1 122 ? 9.964 11.887 1.966 1.00 76.31 122 GLN A O 1
ATOM 983 N N . ALA A 1 123 ? 11.091 11.490 3.864 1.00 75.44 123 ALA A N 1
ATOM 984 C CA . ALA A 1 123 ? 10.848 10.049 3.870 1.00 75.44 123 ALA A CA 1
ATOM 985 C C . ALA A 1 123 ? 9.358 9.724 4.063 1.00 75.44 123 ALA A C 1
ATOM 987 O O . ALA A 1 123 ? 8.852 8.804 3.429 1.00 75.44 123 ALA A O 1
ATOM 988 N N . CYS A 1 124 ? 8.635 10.506 4.880 1.00 80.19 124 CYS A N 1
ATOM 989 C CA . CYS A 1 124 ? 7.182 10.364 5.010 1.00 80.19 124 CYS A CA 1
ATOM 990 C C . CYS A 1 124 ? 6.481 10.591 3.668 1.00 80.19 124 CYS A C 1
ATOM 992 O O . CYS A 1 124 ? 5.625 9.799 3.301 1.00 80.19 124 CYS A O 1
ATOM 994 N N . LEU A 1 125 ? 6.859 11.633 2.917 1.00 83.81 1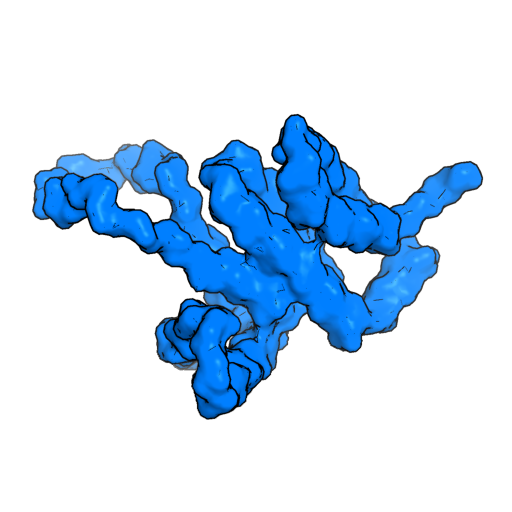25 LEU A N 1
ATOM 995 C CA . LEU A 1 125 ? 6.260 11.921 1.608 1.00 83.81 125 LEU A CA 1
ATOM 996 C C . LEU A 1 125 ? 6.496 10.792 0.594 1.00 83.81 125 LEU A C 1
ATOM 998 O O . LEU A 1 125 ? 5.566 10.415 -0.116 1.00 83.81 125 LEU A O 1
ATOM 1002 N N . VAL A 1 126 ? 7.709 10.229 0.553 1.00 78.88 126 VAL A N 1
ATOM 1003 C CA . VAL A 1 126 ? 8.017 9.088 -0.327 1.00 78.88 126 VAL A CA 1
ATOM 1004 C C . VAL A 1 126 ? 7.228 7.847 0.090 1.00 78.88 126 VAL A C 1
ATOM 1006 O O . VAL A 1 126 ? 6.654 7.175 -0.766 1.00 78.88 126 VAL A O 1
ATOM 1009 N N . LEU A 1 127 ? 7.129 7.571 1.395 1.00 81.44 127 LEU A N 1
ATOM 1010 C CA . LEU A 1 127 ? 6.337 6.454 1.910 1.00 81.44 127 LEU A CA 1
ATOM 1011 C C . LEU A 1 127 ? 4.850 6.610 1.561 1.00 81.44 127 LEU A C 1
ATOM 1013 O O . LEU A 1 127 ? 4.251 5.667 1.060 1.00 81.44 127 LEU A O 1
ATOM 1017 N N . ILE A 1 128 ? 4.277 7.801 1.756 1.00 86.44 128 ILE A N 1
ATOM 1018 C CA . ILE A 1 128 ? 2.879 8.113 1.413 1.00 86.44 128 ILE A CA 1
ATOM 1019 C C . ILE A 1 128 ? 2.606 7.851 -0.074 1.00 86.44 128 ILE A C 1
ATOM 1021 O O . ILE A 1 128 ? 1.663 7.134 -0.400 1.00 86.44 128 ILE A O 1
ATOM 1025 N N . SER A 1 129 ? 3.455 8.366 -0.971 1.00 86.31 129 SER A N 1
ATOM 1026 C CA . SER A 1 129 ? 3.294 8.145 -2.418 1.00 86.31 129 SER A CA 1
ATOM 1027 C C . SER A 1 129 ? 3.476 6.673 -2.805 1.00 86.31 129 SER A C 1
ATOM 1029 O O . SER A 1 129 ? 2.784 6.162 -3.684 1.00 86.31 129 SER A O 1
ATOM 1031 N N . SER A 1 130 ? 4.389 5.965 -2.137 1.00 79.62 130 SER A N 1
ATOM 1032 C CA . SER A 1 130 ? 4.635 4.551 -2.429 1.00 79.62 130 SER A CA 1
ATOM 1033 C C . SER A 1 130 ? 3.476 3.667 -1.963 1.00 79.62 130 SER A C 1
ATOM 1035 O O . SER A 1 130 ? 3.105 2.731 -2.668 1.00 79.62 130 SER A O 1
ATOM 1037 N N . LEU A 1 131 ? 2.871 3.987 -0.812 1.00 87.06 131 LEU A N 1
ATOM 1038 C CA . LEU A 1 131 ? 1.671 3.320 -0.303 1.00 87.06 131 LEU A CA 1
ATOM 1039 C C . LEU A 1 131 ? 0.476 3.523 -1.225 1.00 87.06 131 LEU A C 1
ATOM 1041 O O . LEU A 1 131 ? -0.195 2.553 -1.553 1.00 87.06 131 LEU A O 1
ATOM 1045 N N . GLU A 1 132 ? 0.244 4.755 -1.681 1.00 91.50 132 GLU A N 1
ATOM 1046 C CA . GLU A 1 132 ? -0.819 5.070 -2.640 1.00 91.50 132 GLU A CA 1
ATOM 1047 C C . GLU A 1 132 ? -0.733 4.164 -3.877 1.00 91.50 132 GLU A C 1
ATOM 1049 O O . GLU A 1 132 ? -1.696 3.484 -4.229 1.00 91.50 132 GLU A O 1
ATOM 1054 N N . LYS A 1 133 ? 0.447 4.090 -4.501 1.00 84.56 133 LYS A N 1
ATOM 1055 C CA . LYS A 1 133 ? 0.673 3.247 -5.682 1.00 84.56 133 LYS A CA 1
ATOM 1056 C C . LYS A 1 133 ? 0.548 1.755 -5.380 1.00 84.56 133 LYS A C 1
ATOM 1058 O O . LYS A 1 133 ? 0.068 1.012 -6.227 1.00 84.56 133 LYS A O 1
ATOM 1063 N N . ALA A 1 134 ? 0.972 1.307 -4.198 1.00 81.12 134 ALA A N 1
ATOM 1064 C CA . ALA A 1 134 ? 0.813 -0.087 -3.791 1.00 81.12 134 ALA A CA 1
ATOM 1065 C C . ALA A 1 134 ? -0.666 -0.476 -3.652 1.00 81.12 134 ALA A C 1
ATOM 1067 O O . ALA A 1 134 ? -1.042 -1.565 -4.081 1.00 81.12 134 ALA A O 1
ATOM 1068 N N . VAL A 1 135 ? -1.507 0.419 -3.117 1.00 89.31 135 VAL A N 1
ATOM 1069 C CA . VAL A 1 135 ? -2.960 0.203 -3.042 1.00 89.31 135 VAL A CA 1
ATOM 1070 C C . VAL A 1 135 ? -3.572 0.148 -4.439 1.00 89.31 135 VAL A C 1
ATOM 1072 O O . VAL A 1 135 ? -4.329 -0.774 -4.720 1.00 89.31 135 VAL A O 1
ATOM 1075 N N . TRP A 1 136 ? -3.214 1.077 -5.331 1.00 91.62 136 TRP A N 1
ATOM 1076 C CA . TRP A 1 136 ? -3.680 1.042 -6.722 1.00 91.62 136 TRP A CA 1
ATOM 1077 C C . TRP A 1 136 ? -3.279 -0.245 -7.438 1.00 91.62 136 TRP A C 1
ATOM 1079 O O . TRP A 1 136 ? -4.120 -0.892 -8.052 1.00 91.62 136 TRP A O 1
ATOM 1089 N N . ASN A 1 137 ? -2.024 -0.674 -7.288 1.00 84.00 137 ASN A N 1
ATOM 1090 C CA . ASN A 1 137 ? -1.581 -1.946 -7.846 1.00 84.00 137 ASN A CA 1
ATOM 1091 C C . ASN A 1 137 ? -2.371 -3.126 -7.270 1.00 84.00 137 ASN A C 1
ATOM 1093 O O . ASN A 1 137 ? -2.672 -4.058 -8.008 1.00 84.00 137 ASN A O 1
ATOM 1097 N N . TRP A 1 138 ? -2.687 -3.131 -5.972 1.00 89.94 138 TRP A N 1
ATOM 1098 C CA . TRP A 1 138 ? -3.522 -4.184 -5.393 1.00 89.94 138 TRP A CA 1
ATOM 1099 C C . TRP A 1 138 ? -4.930 -4.173 -6.003 1.00 89.94 138 TRP A C 1
ATOM 1101 O O . TRP A 1 138 ? -5.374 -5.220 -6.461 1.00 89.94 138 TRP A O 1
ATOM 1111 N N . LEU A 1 139 ? -5.573 -3.005 -6.123 1.00 89.62 139 LEU A N 1
ATOM 1112 C CA . LEU A 1 139 ? -6.887 -2.869 -6.769 1.00 89.62 139 LEU A CA 1
ATOM 1113 C C . LEU A 1 139 ? -6.888 -3.374 -8.222 1.00 89.62 139 LEU A C 1
ATOM 1115 O O . LEU A 1 139 ? -7.830 -4.050 -8.631 1.00 89.62 139 LEU A O 1
ATOM 1119 N N . ASP A 1 140 ? -5.834 -3.079 -8.987 1.00 87.88 140 ASP A N 1
ATOM 1120 C CA . ASP A 1 140 ? -5.711 -3.497 -10.389 1.00 87.88 140 ASP A CA 1
ATOM 1121 C C . ASP A 1 140 ? -5.467 -5.008 -10.544 1.00 87.88 140 ASP A C 1
ATOM 1123 O O . ASP A 1 140 ? -5.909 -5.612 -11.522 1.00 87.88 140 ASP A O 1
ATOM 1127 N N . ASN A 1 141 ? -4.733 -5.625 -9.609 1.00 82.44 141 ASN A N 1
ATOM 1128 C CA . ASN A 1 141 ? -4.336 -7.036 -9.697 1.00 82.44 141 ASN A CA 1
ATOM 1129 C C . ASN A 1 141 ? -5.284 -7.997 -8.964 1.00 82.44 141 ASN A C 1
ATOM 1131 O O . ASN A 1 141 ? -5.300 -9.175 -9.314 1.00 82.44 141 ASN A O 1
ATOM 1135 N N . TYR A 1 142 ? -6.031 -7.509 -7.971 1.00 90.00 142 TYR A N 1
ATOM 1136 C CA . TYR A 1 142 ? -6.924 -8.291 -7.107 1.00 90.00 142 TYR A CA 1
ATOM 1137 C C . TYR A 1 142 ? -8.300 -7.612 -6.933 1.00 90.00 142 TYR A C 1
ATOM 1139 O O . TYR A 1 142 ? -8.742 -7.374 -5.802 1.00 90.00 142 TYR A O 1
ATOM 1147 N N . PRO A 1 143 ? -9.005 -7.261 -8.027 1.00 90.31 143 PRO A N 1
ATOM 1148 C CA . PRO A 1 143 ? -10.305 -6.592 -7.943 1.00 90.31 143 PRO A CA 1
ATOM 1149 C C . PRO A 1 143 ? -11.365 -7.429 -7.208 1.00 90.31 143 PRO A C 1
ATOM 1151 O O . PRO A 1 143 ? -12.283 -6.870 -6.606 1.00 90.31 143 PRO A O 1
ATOM 1154 N N . GLU A 1 144 ? -11.241 -8.758 -7.229 1.00 91.94 144 GLU A N 1
ATOM 1155 C CA . GLU A 1 144 ? -12.093 -9.680 -6.481 1.00 91.94 144 GLU A CA 1
ATOM 1156 C C . GLU A 1 144 ? -11.920 -9.545 -4.964 1.00 91.94 144 GLU A C 1
ATOM 1158 O O . GLU A 1 144 ? -12.920 -9.501 -4.255 1.00 91.94 144 GLU A O 1
ATOM 1163 N N . GLU A 1 145 ? -10.687 -9.377 -4.466 1.00 91.94 145 GLU A N 1
ATOM 1164 C CA . GLU A 1 145 ? -10.441 -9.172 -3.032 1.00 91.94 145 GLU A CA 1
ATOM 1165 C C . GLU A 1 145 ? -11.067 -7.854 -2.563 1.00 91.94 145 GLU A C 1
ATOM 1167 O O . GLU A 1 145 ? -11.641 -7.779 -1.476 1.00 91.94 145 GLU A O 1
ATOM 1172 N N . PHE A 1 146 ? -11.001 -6.812 -3.398 1.00 89.50 146 PHE A N 1
ATOM 1173 C CA . PHE A 1 146 ? -11.675 -5.549 -3.113 1.00 89.50 146 PHE A CA 1
ATOM 1174 C C . PHE A 1 146 ? -13.199 -5.709 -3.080 1.00 89.50 146 PHE A C 1
ATOM 1176 O O . PHE A 1 146 ? -13.836 -5.229 -2.143 1.00 89.50 146 PHE A O 1
ATOM 1183 N N . ALA A 1 147 ? -13.790 -6.404 -4.057 1.00 89.38 147 ALA A N 1
ATOM 1184 C CA . ALA A 1 147 ? -15.227 -6.683 -4.066 1.00 89.38 147 ALA A CA 1
ATOM 1185 C C . ALA A 1 147 ? -15.666 -7.468 -2.817 1.00 89.38 147 ALA A C 1
ATOM 1187 O O . ALA A 1 147 ? -16.699 -7.148 -2.223 1.00 89.38 147 ALA A O 1
ATOM 1188 N N . ASP A 1 148 ? -14.855 -8.434 -2.382 1.00 90.38 148 ASP A N 1
ATOM 1189 C CA . ASP A 1 148 ? -15.103 -9.211 -1.170 1.00 90.38 148 ASP A CA 1
ATOM 1190 C C . ASP A 1 148 ? -15.097 -8.337 0.085 1.00 90.38 148 ASP A C 1
ATOM 1192 O O . ASP A 1 148 ? -15.968 -8.521 0.932 1.00 90.38 148 ASP A O 1
ATOM 1196 N N . ILE A 1 149 ? -14.188 -7.361 0.188 1.00 90.19 149 ILE A N 1
ATOM 1197 C CA . ILE A 1 149 ? -14.131 -6.408 1.313 1.00 90.19 149 ILE A CA 1
ATOM 1198 C C . ILE A 1 149 ? -15.338 -5.466 1.316 1.00 90.19 149 ILE A C 1
ATOM 1200 O O . ILE A 1 149 ? -15.865 -5.131 2.377 1.00 90.19 149 ILE A O 1
ATOM 1204 N N . GLN A 1 150 ? -15.800 -5.043 0.137 1.00 88.25 150 GLN A N 1
ATOM 1205 C CA . GLN A 1 150 ? -17.009 -4.222 0.023 1.00 88.25 150 GLN A CA 1
ATOM 1206 C C . GLN A 1 150 ? -18.267 -5.005 0.429 1.00 88.25 150 GLN A C 1
ATOM 1208 O O . GLN A 1 150 ? -19.197 -4.426 0.989 1.00 88.25 150 GLN A O 1
ATOM 1213 N N . ALA A 1 151 ? -18.301 -6.315 0.169 1.00 87.25 151 ALA A N 1
ATOM 1214 C CA . ALA A 1 151 ? -19.401 -7.191 0.568 1.00 87.25 151 ALA A CA 1
ATOM 1215 C C . ALA A 1 151 ? -19.311 -7.640 2.039 1.00 87.25 151 ALA A C 1
ATOM 1217 O O . ALA A 1 151 ? -20.336 -7.794 2.705 1.00 87.25 151 ALA A O 1
ATOM 1218 N N . HIS A 1 152 ? -18.095 -7.845 2.543 1.00 85.69 152 HIS A N 1
ATOM 1219 C CA . HIS A 1 152 ? -17.797 -8.349 3.878 1.00 85.69 152 HIS A CA 1
ATOM 1220 C C . HIS A 1 152 ? -16.721 -7.468 4.515 1.00 85.69 152 HIS A C 1
ATOM 1222 O O . HIS A 1 152 ? -15.545 -7.542 4.158 1.00 85.69 152 HIS A O 1
ATOM 1228 N N . SER A 1 153 ? -17.120 -6.645 5.485 1.00 81.44 153 SER A N 1
ATOM 1229 C CA . SER A 1 153 ? -16.205 -5.727 6.164 1.00 81.44 153 SER A CA 1
ATOM 1230 C C . SER A 1 153 ? -14.984 -6.454 6.736 1.00 81.44 153 SER A C 1
ATOM 1232 O O . SER A 1 153 ? -15.110 -7.502 7.372 1.00 81.44 153 SER A O 1
ATOM 1234 N N . ASN A 1 154 ? -13.802 -5.864 6.558 1.00 89.12 154 ASN A N 1
ATOM 1235 C CA . ASN A 1 154 ? -12.557 -6.357 7.136 1.00 89.12 154 ASN A CA 1
ATOM 1236 C C . ASN A 1 154 ? -12.111 -5.432 8.277 1.00 89.12 154 ASN A C 1
ATOM 1238 O O . ASN A 1 154 ? -11.527 -4.375 8.040 1.00 89.12 154 ASN A O 1
ATOM 1242 N N . ASP A 1 155 ? -12.373 -5.839 9.520 1.00 90.69 155 ASP A N 1
ATOM 1243 C CA . ASP A 1 155 ? -12.116 -5.011 10.707 1.00 90.69 155 ASP A CA 1
ATOM 1244 C C . ASP A 1 155 ? -10.635 -4.643 10.884 1.00 90.69 155 ASP A C 1
ATOM 1246 O O . ASP A 1 155 ? -10.310 -3.550 11.355 1.00 90.69 155 ASP A O 1
ATOM 1250 N N . GLU A 1 156 ? -9.717 -5.537 10.504 1.00 91.94 156 GLU A N 1
ATOM 1251 C CA . GLU A 1 156 ? -8.279 -5.286 10.621 1.00 91.94 156 GLU A CA 1
ATOM 1252 C C . GLU A 1 156 ? -7.814 -4.244 9.598 1.00 91.94 156 GLU A C 1
ATOM 1254 O O . GLU A 1 156 ? -7.084 -3.312 9.954 1.00 91.94 156 GLU A O 1
ATOM 1259 N N . LEU A 1 157 ? -8.281 -4.357 8.350 1.00 92.50 157 LEU A N 1
ATOM 1260 C CA . LEU A 1 157 ? -8.026 -3.357 7.316 1.00 92.50 157 LEU A CA 1
ATOM 1261 C C . LEU A 1 157 ? -8.632 -2.004 7.701 1.00 92.50 157 LEU A C 1
ATOM 1263 O O . LEU A 1 157 ? -7.930 -0.996 7.621 1.00 92.50 157 LEU A O 1
ATOM 1267 N N . ASN A 1 158 ? -9.886 -1.988 8.160 1.00 92.44 158 ASN A N 1
ATOM 1268 C CA . ASN A 1 158 ? -10.586 -0.770 8.574 1.00 92.44 158 ASN A CA 1
ATOM 1269 C C . ASN A 1 158 ? -9.803 -0.040 9.667 1.00 92.44 158 ASN A C 1
ATOM 1271 O O . ASN A 1 158 ? -9.497 1.144 9.538 1.00 92.44 158 ASN A O 1
ATOM 1275 N N . ARG A 1 159 ? -9.358 -0.776 10.692 1.00 93.69 159 ARG A N 1
ATOM 1276 C CA . ARG A 1 159 ? -8.533 -0.223 11.769 1.00 93.69 159 ARG A CA 1
ATOM 1277 C C . ARG A 1 159 ? -7.219 0.365 11.253 1.00 93.69 159 ARG A C 1
ATOM 1279 O O . ARG A 1 159 ? -6.800 1.421 11.726 1.00 93.69 159 ARG A O 1
ATOM 1286 N N . CYS A 1 160 ? -6.555 -0.308 10.312 1.00 92.38 160 CYS A N 1
ATOM 1287 C CA . CYS A 1 160 ? -5.337 0.219 9.697 1.00 92.38 160 CYS A CA 1
ATOM 1288 C C . CYS A 1 160 ? -5.616 1.512 8.918 1.00 92.38 160 CYS A C 1
ATOM 1290 O O . CYS A 1 160 ? -4.840 2.464 9.012 1.00 92.38 160 CYS A O 1
ATOM 1292 N N . CYS A 1 161 ? -6.720 1.552 8.169 1.00 94.25 161 CYS A N 1
ATOM 1293 C CA . CYS A 1 161 ? -7.123 2.716 7.389 1.00 94.25 161 CYS A CA 1
ATOM 1294 C C . CYS A 1 161 ? -7.441 3.913 8.289 1.00 94.25 161 CYS A C 1
ATOM 1296 O O . CYS A 1 161 ? -6.911 4.993 8.036 1.00 94.25 161 CYS A O 1
ATOM 1298 N N . ASP A 1 162 ? -8.187 3.712 9.377 1.00 94.06 162 ASP A N 1
ATOM 1299 C CA . ASP A 1 162 ? -8.508 4.761 10.352 1.00 94.06 162 ASP A CA 1
ATOM 1300 C C . ASP A 1 162 ? -7.241 5.345 10.993 1.00 94.06 162 ASP A C 1
ATOM 1302 O O . ASP A 1 162 ? -7.045 6.562 11.037 1.00 94.06 162 ASP A O 1
ATOM 1306 N N . GLN A 1 163 ? -6.328 4.475 11.437 1.00 94.88 163 GLN A N 1
ATOM 1307 C CA . GLN A 1 163 ? -5.067 4.895 12.052 1.00 94.88 163 GLN A CA 1
ATOM 1308 C C . GLN A 1 163 ? -4.158 5.643 11.071 1.00 94.88 163 GLN A C 1
ATOM 1310 O O . GLN A 1 163 ? -3.543 6.648 11.440 1.00 94.88 163 GLN A O 1
ATOM 1315 N N . LEU A 1 164 ? -4.050 5.166 9.826 1.00 93.31 164 LEU A N 1
ATOM 1316 C CA . LEU A 1 164 ? -3.302 5.875 8.790 1.00 93.31 164 LEU A CA 1
ATOM 1317 C C . LEU A 1 164 ? -3.951 7.219 8.479 1.00 93.31 164 LEU A C 1
ATOM 1319 O O . LEU A 1 164 ? -3.235 8.215 8.407 1.00 93.31 164 LEU A O 1
ATOM 1323 N N . PHE A 1 165 ? -5.275 7.273 8.344 1.00 94.81 165 PHE A N 1
ATOM 1324 C CA . PHE A 1 165 ? -5.994 8.508 8.052 1.00 94.81 165 PHE A CA 1
ATOM 1325 C C . PHE A 1 165 ? -5.722 9.575 9.119 1.00 94.81 165 PHE A C 1
ATOM 1327 O O . PHE A 1 165 ? -5.345 10.693 8.771 1.00 94.81 165 PHE A O 1
ATOM 1334 N N . GLU A 1 166 ? -5.806 9.218 10.404 1.00 94.44 166 GLU A N 1
ATOM 1335 C CA . GLU A 1 166 ? -5.502 10.121 11.521 1.00 94.44 166 GLU A CA 1
ATOM 1336 C C . GLU A 1 166 ? -4.041 10.609 11.490 1.00 94.44 166 GLU A C 1
ATOM 1338 O O . GLU A 1 166 ? -3.757 11.793 11.694 1.00 94.44 166 GLU A O 1
ATOM 1343 N N . ILE A 1 167 ? -3.082 9.720 11.206 1.00 91.38 167 ILE A N 1
ATOM 1344 C CA . ILE A 1 167 ? -1.664 10.098 11.086 1.00 91.38 167 ILE A CA 1
ATOM 1345 C C . ILE A 1 167 ? -1.454 11.067 9.915 1.00 91.38 167 ILE A C 1
ATOM 1347 O O . ILE A 1 167 ? -0.714 12.045 10.056 1.00 91.38 167 ILE A O 1
ATOM 1351 N N . LEU A 1 168 ? -2.085 10.807 8.768 1.00 91.56 168 LEU A N 1
ATOM 1352 C CA . LEU A 1 168 ? -1.979 11.653 7.579 1.00 91.56 168 LEU A CA 1
ATOM 1353 C C . LEU A 1 168 ? -2.638 13.012 7.796 1.00 91.56 168 LEU A C 1
ATOM 1355 O O . LEU A 1 168 ? -2.067 14.021 7.381 1.00 91.56 168 LEU A O 1
ATOM 1359 N N . ASP A 1 169 ? -3.781 13.059 8.474 1.00 91.62 169 ASP A N 1
ATOM 1360 C CA . ASP A 1 169 ? -4.470 14.307 8.799 1.00 91.62 169 ASP A CA 1
ATOM 1361 C C . ASP A 1 169 ? -3.601 15.195 9.702 1.00 91.62 169 ASP A C 1
ATOM 1363 O O . ASP A 1 169 ? -3.313 16.346 9.369 1.00 91.62 169 ASP A O 1
ATOM 1367 N N . ASN A 1 170 ? -3.017 14.607 10.751 1.00 90.56 170 ASN A N 1
ATOM 1368 C CA . ASN A 1 170 ? -2.051 15.289 11.618 1.00 90.56 170 ASN A CA 1
ATOM 1369 C C . ASN A 1 170 ? -0.781 15.735 10.872 1.00 90.56 170 ASN A C 1
ATOM 1371 O O . ASN A 1 170 ? -0.201 16.782 11.170 1.00 90.56 170 ASN A O 1
ATOM 1375 N N . PHE A 1 171 ? -0.323 14.959 9.885 1.00 86.88 171 PHE A N 1
ATOM 1376 C CA . PHE A 1 171 ? 0.825 15.330 9.055 1.00 86.88 171 PHE A CA 1
ATOM 1377 C C . PHE A 1 171 ? 0.508 16.506 8.110 1.00 86.88 171 PHE A C 1
ATOM 1379 O O . PHE A 1 171 ? 1.417 17.253 7.727 1.00 86.88 171 PHE A O 1
ATOM 1386 N N . SER A 1 172 ? -0.767 16.706 7.768 1.00 87.44 172 SER A N 1
ATOM 1387 C CA . SER A 1 172 ? -1.287 17.629 6.750 1.00 87.44 172 SER A CA 1
ATOM 1388 C C . SER A 1 172 ? -1.467 19.076 7.227 1.00 87.44 172 SER A C 1
ATOM 1390 O O . SER A 1 172 ? -2.434 19.763 6.885 1.00 87.44 172 SER A O 1
ATOM 1392 N N . ASP A 1 173 ? -0.494 19.590 7.976 1.00 84.75 173 ASP A N 1
ATOM 1393 C CA . ASP A 1 173 ? -0.553 20.941 8.557 1.00 84.75 173 ASP A CA 1
ATOM 1394 C C . ASP A 1 173 ? -0.426 22.092 7.524 1.00 84.75 173 ASP A C 1
ATOM 1396 O O . ASP A 1 173 ? -0.593 23.260 7.869 1.00 84.75 173 ASP A O 1
ATOM 1400 N N . SER A 1 174 ? -0.113 21.787 6.256 1.00 87.94 174 SER A N 1
ATOM 1401 C CA . SER A 1 174 ? 0.118 22.777 5.200 1.00 87.94 174 SER A CA 1
ATOM 1402 C C . SER A 1 174 ? -0.537 22.374 3.886 1.00 87.94 174 SER A C 1
ATOM 1404 O O . SER A 1 174 ? -0.645 21.190 3.576 1.00 87.94 174 SER A O 1
ATOM 1406 N N . ASN A 1 175 ? -0.904 23.357 3.055 1.00 86.00 175 ASN A N 1
ATOM 1407 C CA . ASN A 1 175 ? -1.554 23.106 1.760 1.00 86.00 175 ASN A CA 1
ATOM 1408 C C . ASN A 1 175 ? -0.734 22.185 0.844 1.00 86.00 175 ASN A C 1
ATOM 1410 O O . ASN A 1 175 ? -1.292 21.301 0.203 1.00 86.00 175 ASN A O 1
ATOM 1414 N N . LYS A 1 176 ? 0.598 22.340 0.828 1.00 85.25 176 LYS A N 1
ATOM 1415 C CA . LYS A 1 176 ? 1.481 21.456 0.052 1.00 85.25 176 LYS A CA 1
ATOM 1416 C C . LYS A 1 176 ? 1.416 20.011 0.553 1.00 85.25 176 LYS A C 1
ATOM 1418 O O . LYS A 1 176 ? 1.417 19.097 -0.258 1.00 85.25 176 LYS A O 1
ATOM 1423 N N . ARG A 1 177 ? 1.365 19.804 1.874 1.00 84.88 177 ARG A N 1
ATOM 1424 C CA . ARG A 1 177 ? 1.285 18.458 2.455 1.00 84.88 177 ARG A CA 1
ATOM 1425 C C . ARG A 1 177 ? -0.082 17.829 2.270 1.00 84.88 177 ARG A C 1
ATOM 1427 O O . ARG A 1 177 ? -0.120 16.684 1.851 1.00 84.88 177 ARG A O 1
ATOM 1434 N N . ARG A 1 178 ? -1.156 18.599 2.459 1.00 87.75 178 ARG A N 1
ATOM 1435 C CA . ARG A 1 178 ? -2.526 18.177 2.135 1.00 87.75 178 ARG A CA 1
ATOM 1436 C C . ARG A 1 178 ? -2.618 17.662 0.708 1.00 87.75 178 ARG A C 1
ATOM 1438 O O . ARG A 1 178 ? -3.123 16.577 0.486 1.00 87.75 178 ARG A O 1
ATOM 1445 N N . ALA A 1 179 ? -2.062 18.397 -0.255 1.00 89.69 179 ALA A N 1
ATOM 1446 C CA . ALA A 1 179 ? -2.055 17.957 -1.648 1.00 89.69 179 ALA A CA 1
ATOM 1447 C C . ALA A 1 179 ? -1.325 16.614 -1.854 1.00 89.69 179 ALA A C 1
ATOM 1449 O O . ALA A 1 179 ? -1.719 15.843 -2.720 1.00 89.69 179 ALA A O 1
ATOM 1450 N N . SER A 1 180 ? -0.280 16.326 -1.069 1.00 86.75 180 SER A N 1
ATOM 1451 C CA . SER A 1 180 ? 0.472 15.065 -1.150 1.00 86.75 180 SER A CA 1
ATOM 1452 C C . SER A 1 180 ? -0.177 13.901 -0.396 1.00 86.75 180 SER A C 1
ATOM 1454 O O . SER A 1 180 ? 0.021 12.758 -0.785 1.00 86.75 180 SER A O 1
ATOM 1456 N N . THR A 1 181 ? -0.907 14.157 0.690 1.00 90.62 181 THR A N 1
ATOM 1457 C CA . THR A 1 181 ? -1.591 13.118 1.481 1.00 90.62 181 THR A CA 1
ATOM 1458 C C . THR A 1 181 ? -2.970 12.783 0.937 1.00 90.62 181 THR A C 1
ATOM 1460 O O . THR A 1 181 ? -3.435 11.663 1.130 1.00 90.62 181 THR A O 1
ATOM 1463 N N . TRP A 1 182 ? -3.611 13.738 0.259 1.00 92.81 182 TRP A N 1
ATOM 1464 C CA . TRP A 1 182 ? -4.995 13.638 -0.188 1.00 92.81 182 TRP A CA 1
ATOM 1465 C C . TRP A 1 182 ? -5.297 12.383 -1.016 1.00 92.81 182 TRP A C 1
ATOM 1467 O O . TRP A 1 182 ? -6.273 11.711 -0.687 1.00 92.81 182 TRP A O 1
ATOM 1477 N N . PRO A 1 183 ? -4.485 11.995 -2.022 1.00 94.00 183 PRO A N 1
ATOM 1478 C CA . PRO A 1 183 ? -4.766 10.789 -2.802 1.00 94.00 183 PRO A CA 1
ATOM 1479 C C . PRO A 1 183 ? -4.840 9.526 -1.935 1.00 94.00 183 PRO A C 1
ATOM 1481 O O . PRO A 1 183 ? -5.787 8.748 -2.047 1.00 94.00 183 PRO A O 1
ATOM 1484 N N . LEU A 1 184 ? -3.891 9.367 -1.004 1.00 93.31 184 LEU A N 1
ATOM 1485 C CA . LEU A 1 184 ? -3.894 8.250 -0.062 1.00 93.31 184 LEU A CA 1
ATOM 1486 C C . LEU A 1 184 ? -5.067 8.357 0.927 1.00 93.31 184 LEU A C 1
ATOM 1488 O O . LEU A 1 184 ? -5.722 7.364 1.200 1.00 93.31 184 LEU A O 1
ATOM 1492 N N . GLN A 1 185 ? -5.396 9.546 1.436 1.00 93.75 185 GLN A N 1
ATOM 1493 C CA . GLN A 1 185 ? -6.553 9.715 2.329 1.00 93.75 185 GLN A CA 1
ATOM 1494 C C . GLN A 1 185 ? -7.869 9.301 1.653 1.00 93.75 185 GLN A C 1
ATOM 1496 O O . GLN A 1 185 ? -8.683 8.624 2.274 1.00 93.75 185 GLN A O 1
ATOM 1501 N N . ILE A 1 186 ? -8.059 9.643 0.376 1.00 93.56 186 ILE A N 1
ATOM 1502 C CA . ILE A 1 186 ? -9.251 9.250 -0.384 1.00 93.56 186 ILE A CA 1
ATOM 1503 C C . ILE A 1 186 ? -9.313 7.741 -0.604 1.00 93.56 186 ILE A C 1
ATOM 1505 O O . ILE A 1 186 ? -10.378 7.153 -0.422 1.00 93.56 186 ILE A O 1
ATOM 1509 N N . ILE A 1 187 ? -8.197 7.099 -0.963 1.00 92.75 187 ILE A N 1
ATOM 1510 C CA . ILE A 1 187 ? -8.219 5.652 -1.189 1.00 92.75 187 ILE A CA 1
ATOM 1511 C C . ILE A 1 187 ? -8.469 4.893 0.116 1.00 92.75 187 ILE A C 1
ATOM 1513 O O . ILE A 1 187 ? -9.250 3.953 0.111 1.00 92.75 187 ILE A O 1
ATOM 1517 N N . LEU A 1 188 ? -7.915 5.347 1.248 1.00 93.81 188 LEU A N 1
ATOM 1518 C CA . LEU A 1 188 ? -8.190 4.754 2.563 1.00 93.81 188 LEU A CA 1
ATOM 1519 C C . LEU A 1 188 ? -9.685 4.807 2.916 1.00 93.81 188 LEU A C 1
ATOM 1521 O O . LEU A 1 188 ? -10.217 3.832 3.434 1.00 93.81 188 LEU A O 1
ATOM 1525 N N . LEU A 1 189 ? -10.379 5.900 2.578 1.00 91.75 189 LEU A N 1
ATOM 1526 C CA . LEU A 1 189 ? -11.834 5.990 2.749 1.00 91.75 189 LEU A CA 1
ATOM 1527 C C . LEU A 1 189 ? -12.596 5.021 1.835 1.00 91.75 189 LEU A C 1
ATOM 1529 O O . LEU A 1 189 ? -13.633 4.506 2.231 1.00 91.75 189 LEU A O 1
ATOM 1533 N N . ALA A 1 190 ? -12.100 4.762 0.623 1.00 89.88 190 ALA A N 1
ATOM 1534 C CA . ALA A 1 190 ? -12.707 3.784 -0.281 1.00 89.88 190 ALA A CA 1
ATOM 1535 C C . ALA A 1 190 ? -12.479 2.331 0.181 1.00 89.88 190 ALA A C 1
ATOM 1537 O O . ALA A 1 190 ? -13.327 1.471 -0.057 1.00 89.88 190 ALA A O 1
ATOM 1538 N N . LEU A 1 191 ? -11.346 2.058 0.840 1.00 88.56 191 LEU A N 1
ATOM 1539 C CA . LEU A 1 191 ? -11.012 0.746 1.407 1.00 88.56 191 LEU A CA 1
ATOM 1540 C C . LEU A 1 191 ? -11.811 0.407 2.669 1.00 88.56 191 LEU A C 1
ATOM 1542 O O . LEU A 1 191 ? -11.986 -0.775 2.954 1.00 88.56 191 LEU A O 1
ATOM 1546 N N . SER A 1 192 ? -12.285 1.421 3.394 1.00 84.00 192 SER A N 1
ATOM 1547 C CA . SER A 1 192 ? -13.156 1.270 4.558 1.00 84.00 192 SER A CA 1
ATOM 1548 C C . SER A 1 192 ? -14.612 1.523 4.157 1.00 84.00 192 SER A C 1
ATOM 1550 O O . SER A 1 192 ? -15.087 2.654 4.304 1.00 84.00 192 SER A O 1
ATOM 1552 N N . PRO A 1 193 ? -15.355 0.519 3.646 1.00 71.88 193 PRO A N 1
ATOM 1553 C CA . PRO A 1 193 ? -16.784 0.685 3.430 1.00 71.88 193 PRO A CA 1
ATOM 1554 C C . PRO A 1 193 ? -17.414 1.083 4.762 1.00 71.88 193 PRO A C 1
ATOM 1556 O O . PRO A 1 193 ? -17.290 0.363 5.754 1.00 71.88 193 PRO A O 1
ATOM 1559 N N . VAL A 1 194 ? -18.038 2.264 4.799 1.00 60.47 194 VAL A N 1
ATOM 1560 C CA . VAL A 1 194 ? -18.689 2.777 6.006 1.00 60.47 194 VAL A CA 1
ATOM 1561 C C . VAL A 1 194 ? -19.720 1.740 6.428 1.00 60.47 194 VAL A C 1
ATOM 1563 O O . VAL A 1 194 ? -20.733 1.551 5.754 1.00 60.47 194 VAL A O 1
ATOM 1566 N N . SER A 1 195 ? -19.437 1.034 7.520 1.00 50.50 195 SER A N 1
ATOM 1567 C CA . SER A 1 195 ? -20.334 0.047 8.099 1.00 50.50 195 SER A CA 1
ATOM 1568 C C . SER A 1 195 ? -21.551 0.783 8.658 1.00 50.50 195 SER A C 1
ATOM 1570 O O . SER A 1 195 ? -21.534 1.190 9.812 1.00 50.50 195 SER A O 1
ATOM 1572 N N . ASN A 1 196 ? -22.562 0.964 7.806 1.00 35.28 196 ASN A N 1
ATOM 1573 C CA . ASN A 1 196 ? -23.911 1.464 8.077 1.00 35.28 196 ASN A CA 1
ATOM 1574 C C . ASN A 1 196 ? -23.997 2.811 8.832 1.00 35.28 196 ASN A C 1
ATOM 1576 O O . ASN A 1 196 ? -23.774 2.885 10.038 1.00 35.28 196 ASN A O 1
ATOM 1580 N N . TRP A 1 197 ? -24.420 3.859 8.115 1.00 41.25 197 TRP A N 1
ATOM 1581 C CA . TRP A 1 197 ? -25.181 4.959 8.725 1.00 41.25 197 TRP A CA 1
ATOM 1582 C C . TRP A 1 197 ? -26.544 4.454 9.204 1.00 41.25 197 TRP A C 1
ATOM 1584 O O . TRP A 1 197 ? -27.123 3.594 8.497 1.00 41.25 197 TRP A O 1
#

Sequence (197 aa):
LQFMNVKLLLREICPFINENANDTNPHMTQIRSLASKVLFALSLNNFGAVFSRIQASKPVIVKNLICQLHPVLNRLQELSDPSEESSDFSDIELIQHINVDINRLIKLFNESINKLKSLRKQACLVLISSLEKAVWNWLDNYPEEFADIQAHSNDELNRCCDQLFEILDNFSDSNKRRASTWPLQIILLALSPVSNW

Secondary structure (DSSP, 8-state):
-HHHHHHHHHHHHHHHHHS-TT---HHHHHHHHHHHHHHHHHHHHHHHHHHHHHHHS--TTTTSSS--S------------TT------HHHHGGGGS---HHHHHHHHHHHHHHHTTS-HHHHHHHHHHHHHHHHHHHHH-HHHHHHHHHS--HHHHHHHHHHHHHHHHH--SHHHHHHHHHHHHHHHHHS-----

Foldseek 3Di:
DVLVVLLVLCVVLLVLLQPDPPPPPVVSVVSNVVSLVVQQVSCVPPVVSLVVQLVPLDLPPPVPPPPPDDDDDPPCPPPPDPPDPPPRLSSLLCLLRYQAEPVNLLVLLVVLLVCLVRDDPVNNLSNLVSNLNNLVNNCVVCVVSQVVCLVPPDPSLLVSLVSVLVSLVVSPPDPVSCVSNVSVNVVSCSSGNPPDD

Radius of gyration: 18.71 Å; chains: 1; bounding box: 62×46×48 Å